Protein 5C5Z (pdb70)

Solvent-accessible surface area: 11427 Å² total

Foldseek 3Di:
DKFKEWEAWQCVVHDCVVCVVQAKDWDAKFKFAFFDWKFQQVVPIMADGHDDDAGIAITTMIIGDPVVVVVCCVDDPQKDWDWTHTNVGDIGIYIHGDPVSRVPTGIPRVVRHSCSVVVPDDD/DKFKEKEFKQCVVHDCVVLVVQVKDWDAKFWFAFFDWKWQQVVRIMADGHDPGGGIAIITMIIGDPVSVVVSCVDDPQKDWDWTHTNVGDIGIYIHGHPVRCVPTGTPRVVRHSCVVNVPDD

CATH classification: 3.10.490.10

InterPro domains:
  IPR053844 Allophanate hydrolase, C-terminal domain [PF21986] (5-123)

Sequence (245 aa):
TTTLLAVNGTLRGLELNPNQKAGGIFVREDRTDAHYRLWSINDRHPGIRVNEGGTHVDVEIWQLPLASFAALLSEPAGLAIGKIKLADGSEVLGVLAENWLTEGQREITELGSWRKYTGHFHTTTTLLAVNGTLRGLELNPNQKAGGIFVREDRTDAHYRLWSINDRHPGIRVNEGGTHVDVEIWQLPLASFAALLSEPAGLAIGKIKLADGSEVLGVLAENWLTEGQREITELGSWRKYTGHFH

Organism: Escherichia coli (NCBI:txid562)

Nearest PDB structures (foldseek):
  5c5z-assembly1_B  TM=9.906E-01  e=7.446E-22  Escherichia coli
  4iss-assembly1_B  TM=9.077E-01  e=1.126E-10  Kluyveromyces lactis
  5i8i-assembly2_D  TM=8.973E-01  e=1.581E-10  Kluyveromyces lactis NRRL Y-1140
  4ist-assembly1_A  TM=9.101E-01  e=4.620E-10  Kluyveromyces lactis
  2qik-assembly1_A  TM=7.878E-01  e=1.022E-04  Bacillus subtilis

Secondary structure (DSSP, 8-state):
-EEEEEE-S----STTS---TTS-EEEEEEEB-S-B--EEETTTEE--B-SSS-B--EEEEEEEEHHHHHHH--PPTTEEEEEEEBTTS-EEEEEEE-HHHHTTSEE-TTT--HHHHHT----/-EEEEEE-S----STTTT--TT--EEEEEEEB-S-B--EEETTTEE--B-SSS-B--EEEEEEEEGGGHHHH--PPTTEEEEEEEBTTS-EEEEEEE-GGGGTT-EE-TTT--HHHHHT---

Structure (mmCIF, N/CA/C/O backbone):
data_5C5Z
#
_entry.id   5C5Z
#
_cell.length_a   57.628
_cell.length_b   66.364
_cell.length_c   69.873
_cell.angle_alpha   90.000
_cell.angle_beta   90.000
_cell.angle_gamma   90.000
#
_symmetry.space_group_name_H-M   'P 21 21 21'
#
loop_
_entity.id
_entity.type
_entity.pdbx_description
1 polymer 'Glutamyl-tRNA amidotransferase'
2 water water
#
loop_
_atom_site.group_PDB
_atom_site.id
_atom_site.type_symbol
_atom_site.label_atom_id
_atom_site.label_alt_id
_atom_site.label_comp_id
_atom_site.label_asym_id
_atom_site.label_entity_id
_atom_site.label_seq_id
_atom_site.pdbx_PDB_ins_code
_atom_site.Cartn_x
_atom_site.Cartn_y
_atom_site.Cartn_z
_atom_site.occupancy
_atom_site.B_iso_or_equiv
_atom_site.auth_seq_id
_atom_site.auth_comp_id
_atom_site.auth_asym_id
_atom_site.auth_atom_id
_atom_site.pdbx_PDB_model_num
ATOM 1 N N . THR A 1 2 ? 33.151 26.780 65.963 1.00 26.55 2 THR A N 1
ATOM 2 C CA . THR A 1 2 ? 32.721 25.959 64.838 1.00 24.80 2 THR A CA 1
ATOM 3 C C . THR A 1 2 ? 33.212 26.559 63.523 1.00 18.48 2 THR A C 1
ATOM 4 O O . THR A 1 2 ? 33.372 27.771 63.415 1.00 18.90 2 THR A O 1
ATOM 8 N N . THR A 1 3 ? 33.467 25.704 62.533 1.00 18.76 3 THR A N 1
ATOM 9 C CA . THR A 1 3 ? 34.163 26.130 61.328 1.00 16.77 3 THR A CA 1
ATOM 10 C C . THR A 1 3 ? 33.502 25.619 60.055 1.00 15.60 3 THR A C 1
ATOM 11 O O . THR A 1 3 ? 32.617 24.770 60.086 1.00 16.73 3 THR A O 1
ATOM 15 N N . THR A 1 4 ? 33.963 26.148 58.929 1.00 14.03 4 THR A N 1
ATOM 16 C CA . THR A 1 4 ? 33.611 25.624 57.623 1.00 14.77 4 THR A CA 1
ATOM 17 C C . THR A 1 4 ? 34.875 25.561 56.766 1.00 13.00 4 THR A C 1
ATOM 18 O O . THR A 1 4 ? 35.909 26.101 57.148 1.00 14.99 4 THR A O 1
ATOM 22 N N . LEU A 1 5 ? 34.784 24.893 55.623 1.00 12.12 5 LEU A N 1
ATOM 23 C CA . LEU A 1 5 ? 35.904 24.767 54.701 1.00 12.07 5 LEU A CA 1
ATOM 24 C C . LEU A 1 5 ? 35.653 25.585 53.448 1.00 11.17 5 LEU A C 1
ATOM 25 O O . LEU A 1 5 ? 34.518 25.674 52.960 1.00 12.69 5 LEU A O 1
ATOM 30 N N . LEU A 1 6 ? 36.714 26.187 52.929 1.00 10.23 6 LEU A N 1
ATOM 31 C CA . LEU A 1 6 ? 36.600 27.048 51.758 1.00 10.83 6 LEU A CA 1
ATOM 32 C C . LEU A 1 6 ? 37.768 26.818 50.821 1.00 10.44 6 LEU A C 1
ATOM 33 O O . LEU A 1 6 ? 38.928 26.807 51.257 1.00 10.28 6 LEU A O 1
ATOM 38 N N . ALA A 1 7 ? 37.454 26.636 49.538 1.00 9.95 7 ALA A N 1
ATOM 39 C CA . ALA A 1 7 ? 38.466 26.546 48.489 1.00 9.66 7 ALA A CA 1
ATOM 40 C C . ALA A 1 7 ? 38.746 27.931 47.935 1.00 10.44 7 ALA A C 1
ATOM 41 O O . ALA A 1 7 ? 37.845 28.586 47.401 1.00 11.20 7 ALA A O 1
ATOM 43 N N . VAL A 1 8 ? 39.996 28.374 48.077 1.00 10.75 8 VAL A N 1
ATOM 44 C CA . VAL A 1 8 ? 40.431 29.663 47.537 1.00 11.44 8 VAL A CA 1
ATOM 45 C C . VAL A 1 8 ? 41.459 29.445 46.430 1.00 10.97 8 VAL A C 1
ATOM 46 O O . VAL A 1 8 ? 42.203 28.459 46.460 1.00 12.11 8 VAL A O 1
ATOM 50 N N . ASN A 1 9 ? 41.488 30.347 45.451 1.00 10.81 9 ASN A N 1
ATOM 51 C CA . ASN A 1 9 ? 42.286 30.129 44.244 1.00 11.23 9 ASN A CA 1
ATOM 52 C C . ASN A 1 9 ? 43.225 31.287 43.915 1.00 10.93 9 ASN A C 1
ATOM 53 O O . ASN A 1 9 ? 43.896 31.274 42.873 1.00 12.91 9 ASN A O 1
ATOM 58 N N . GLY A 1 10 ? 43.266 32.283 44.796 1.00 11.87 10 GLY A N 1
ATOM 59 C CA . GLY A 1 10 ? 43.962 33.519 44.485 1.00 12.47 10 GLY A CA 1
ATOM 60 C C . GLY A 1 10 ? 44.744 34.096 45.645 1.00 13.12 10 GLY A C 1
ATOM 61 O O . GLY A 1 10 ? 45.523 33.392 46.285 1.00 13.99 10 GLY A O 1
ATOM 62 N N . THR A 1 11 ? 44.523 35.378 45.916 1.00 13.53 11 THR A N 1
ATOM 63 C CA . THR A 1 11 ? 45.395 36.124 46.817 1.00 14.60 11 THR A CA 1
ATOM 64 C C . THR A 1 11 ? 45.186 35.788 48.296 1.00 15.45 11 THR A C 1
ATOM 65 O O . THR A 1 11 ? 45.908 36.301 49.161 1.00 15.09 11 THR A O 1
ATOM 69 N N . LEU A 1 12 ? 44.209 34.927 48.587 1.00 13.16 12 LEU A N 1
ATOM 70 C CA . LEU A 1 12 ? 44.027 34.425 49.954 1.00 14.03 12 LEU A CA 1
ATOM 71 C C . LEU A 1 12 ? 44.959 33.253 50.258 1.00 13.51 12 LEU A C 1
ATOM 72 O O . LEU A 1 12 ? 45.101 32.840 51.411 1.00 14.36 12 LEU A O 1
ATOM 85 N N . ARG A 1 14 ? 48.398 30.847 50.631 1.00 14.91 14 ARG A N 1
ATOM 86 C CA . ARG A 1 14 ? 49.621 30.987 51.427 1.00 16.47 14 ARG A CA 1
ATOM 87 C C . ARG A 1 14 ? 50.606 31.964 50.794 1.00 16.71 14 ARG A C 1
ATOM 88 O O . ARG A 1 14 ? 50.946 31.834 49.617 1.00 17.51 14 ARG A O 1
ATOM 96 N N . GLY A 1 15 ? 51.045 32.948 51.575 1.00 17.70 15 GLY A N 1
ATOM 97 C CA . GLY A 1 15 ? 52.082 33.859 51.124 1.00 18.60 15 GLY A CA 1
ATOM 98 C C . GLY A 1 15 ? 51.631 34.988 50.225 1.00 20.73 15 GLY A C 1
ATOM 99 O O . GLY A 1 15 ? 52.437 35.857 49.871 1.00 21.83 15 GLY A O 1
ATOM 100 N N . LEU A 1 16 ? 50.358 34.992 49.839 1.00 17.93 16 LEU A N 1
ATOM 101 C CA . LEU A 1 16 ? 49.874 36.032 48.937 1.00 18.16 16 LEU A CA 1
ATOM 102 C C . LEU A 1 16 ? 49.219 37.164 49.727 1.00 17.67 16 LEU A C 1
ATOM 103 O O . LEU A 1 16 ? 49.115 37.086 50.950 1.00 18.14 16 LEU A O 1
ATOM 108 N N . GLU A 1 17 ? 48.782 38.217 49.046 1.00 18.52 17 GLU A N 1
ATOM 109 C CA . GLU A 1 17 ? 48.582 39.497 49.732 1.00 20.55 17 GLU A CA 1
ATOM 110 C C . GLU A 1 17 ? 47.451 39.562 50.758 1.00 20.79 17 GLU A C 1
ATOM 111 O O . GLU A 1 17 ? 47.522 40.350 51.697 1.00 20.79 17 GLU A O 1
ATOM 117 N N . LEU A 1 18 ? 46.413 38.747 50.591 1.00 18.65 18 LEU A N 1
ATOM 118 C CA . LEU A 1 18 ? 45.324 38.739 51.566 1.00 18.72 18 LEU A CA 1
ATOM 119 C C . LEU A 1 18 ? 45.451 37.605 52.586 1.00 17.18 18 LEU A C 1
ATOM 120 O O . LEU A 1 18 ? 44.628 37.476 53.495 1.00 17.63 18 LEU A O 1
ATOM 125 N N . ASN A 1 19 ? 46.497 36.801 52.454 1.00 16.65 19 ASN A N 1
ATOM 126 C CA . ASN A 1 19 ? 46.708 35.691 53.379 1.00 17.64 19 ASN A CA 1
ATOM 127 C C . ASN A 1 19 ? 46.912 36.051 54.862 1.00 17.90 19 ASN A C 1
ATOM 128 O O . ASN A 1 19 ? 46.427 35.333 55.732 1.00 17.63 19 ASN A O 1
ATOM 133 N N . PRO A 1 20 ? 47.632 37.149 55.162 1.00 18.84 20 PRO A N 1
ATOM 134 C CA . PRO A 1 20 ? 47.741 37.462 56.592 1.00 19.06 20 PRO A CA 1
ATOM 135 C C . PRO A 1 20 ? 46.390 37.759 57.244 1.00 18.80 20 PRO A C 1
ATOM 136 O O . PRO A 1 20 ? 46.180 37.371 58.393 1.00 18.25 20 PRO A O 1
ATOM 140 N N . ASN A 1 21 ? 45.480 38.412 56.526 1.00 18.41 21 ASN A N 1
ATOM 141 C CA . ASN A 1 21 ? 44.143 38.647 57.066 1.00 20.04 21 ASN A CA 1
ATOM 142 C C . ASN A 1 21 ? 43.411 37.332 57.286 1.00 17.82 21 ASN A C 1
ATOM 143 O O . ASN A 1 21 ? 42.697 37.168 58.278 1.00 18.52 21 ASN A O 1
ATOM 156 N N . GLN A 1 23 ? 44.762 34.414 57.993 1.00 16.26 23 GLN A N 1
ATOM 157 C CA . GLN A 1 23 ? 45.333 33.799 59.191 1.00 16.70 23 GLN A CA 1
ATOM 158 C C . GLN A 1 23 ? 44.841 34.450 60.478 1.00 15.28 23 GLN A C 1
ATOM 159 O O . GLN A 1 23 ? 44.474 33.770 61.433 1.00 14.73 23 GLN A O 1
ATOM 165 N N . LYS A 1 24 ? 44.830 35.773 60.510 1.00 16.74 24 LYS A N 1
ATOM 166 C CA . LYS A 1 24 ? 44.441 36.473 61.731 1.00 16.94 24 LYS A CA 1
ATOM 167 C C . LYS A 1 24 ? 42.953 36.365 62.036 1.00 16.33 24 LYS A C 1
ATOM 168 O O . LYS A 1 24 ? 42.526 36.594 63.168 1.00 16.55 24 LYS A O 1
ATOM 174 N N . ALA A 1 25 ? 42.179 35.978 61.024 1.00 15.11 25 ALA A N 1
ATOM 175 C CA . ALA A 1 25 ? 40.744 35.757 61.170 1.00 15.48 25 ALA A CA 1
ATOM 176 C C . ALA A 1 25 ? 40.422 34.300 61.523 1.00 14.61 25 ALA A C 1
ATOM 177 O O . ALA A 1 25 ? 39.267 33.884 61.523 1.00 14.63 25 ALA A O 1
ATOM 179 N N . GLY A 1 26 ? 41.447 33.513 61.821 1.00 13.64 26 GLY A N 1
ATOM 180 C CA . GLY A 1 26 ? 41.215 32.154 62.265 1.00 12.33 26 GLY A CA 1
ATOM 181 C C . GLY A 1 26 ? 41.335 31.106 61.180 1.00 12.59 26 GLY A C 1
ATOM 182 O O . GLY A 1 26 ? 41.051 29.941 61.427 1.00 11.72 26 GLY A O 1
ATOM 183 N N . GLY A 1 27 ? 41.748 31.508 59.983 1.00 12.48 27 GLY A N 1
ATOM 184 C CA . GLY A 1 27 ? 41.911 30.551 58.900 1.00 12.68 27 GLY A CA 1
ATOM 185 C C . GLY A 1 27 ? 43.100 29.637 59.140 1.00 13.19 27 GLY A C 1
ATOM 186 O O . GLY A 1 27 ? 44.187 30.103 59.480 1.00 13.99 27 GLY A O 1
ATOM 187 N N . ILE A 1 28 ? 42.898 28.339 58.942 1.00 12.69 28 ILE A N 1
ATOM 188 C CA . ILE A 1 28 ? 43.989 27.374 58.995 1.00 13.04 28 ILE A CA 1
ATOM 189 C C . ILE A 1 28 ? 44.114 26.674 57.647 1.00 12.96 28 ILE A C 1
ATOM 190 O O . ILE A 1 28 ? 43.118 26.237 57.068 1.00 12.43 28 ILE A O 1
ATOM 195 N N . PHE A 1 29 ? 45.334 26.585 57.135 1.00 12.32 29 PHE A N 1
ATOM 196 C CA . PHE A 1 29 ? 45.601 25.868 55.891 1.00 12.84 29 PHE A CA 1
ATOM 197 C C . PHE A 1 29 ? 45.351 24.382 56.080 1.00 12.73 29 PHE A C 1
ATOM 198 O O . PHE A 1 29 ? 45.894 23.764 56.997 1.00 13.30 29 PHE A O 1
ATOM 206 N N . VAL A 1 30 ? 44.528 23.811 55.208 1.00 12.14 30 VAL A N 1
ATOM 207 C CA . VAL A 1 30 ? 44.225 22.386 55.274 1.00 12.94 30 VAL A CA 1
ATOM 208 C C . VAL A 1 30 ? 45.080 21.596 54.283 1.00 13.60 30 VAL A C 1
ATOM 209 O O . VAL A 1 30 ? 45.780 20.659 54.676 1.00 15.00 30 VAL A O 1
ATOM 213 N N . ARG A 1 31 ? 45.041 21.983 53.010 1.00 12.40 31 ARG A N 1
ATOM 214 C CA . ARG A 1 31 ? 45.787 21.277 51.969 1.00 13.23 31 ARG A CA 1
ATOM 215 C C . ARG A 1 31 ? 45.693 21.994 50.624 1.00 13.39 31 ARG A C 1
ATOM 216 O O . ARG A 1 31 ? 44.794 22.806 50.401 1.00 13.07 31 ARG A O 1
ATOM 224 N N . GLU A 1 32 ? 46.626 21.689 49.728 1.00 13.27 32 GLU A N 1
ATOM 225 C CA . GLU A 1 32 ? 46.467 22.031 48.321 1.00 13.35 32 GLU A CA 1
ATOM 226 C C . GLU A 1 32 ? 45.444 21.081 47.712 1.00 14.00 32 GLU A C 1
ATOM 227 O O . GLU A 1 32 ? 45.325 19.931 48.133 1.00 14.00 32 GLU A O 1
ATOM 233 N N . ASP A 1 33 ? 44.715 21.546 46.706 1.00 11.85 33 ASP A N 1
ATOM 234 C CA . ASP A 1 33 ? 43.807 20.657 45.999 1.00 11.56 33 ASP A CA 1
ATOM 235 C C . ASP A 1 33 ? 43.566 21.225 44.615 1.00 11.65 33 ASP A C 1
ATOM 236 O O . ASP A 1 33 ? 44.231 22.173 44.209 1.00 11.44 33 ASP A O 1
ATOM 241 N N . ARG A 1 34 ? 42.637 20.634 43.884 1.00 11.93 34 ARG A N 1
ATOM 242 C CA . ARG A 1 34 ? 42.243 21.186 42.593 1.00 12.36 34 ARG A CA 1
ATOM 243 C C . ARG A 1 34 ? 40.772 20.916 42.355 1.00 12.47 34 ARG A C 1
ATOM 244 O O . ARG A 1 34 ? 40.205 19.990 42.940 1.00 12.25 34 ARG A O 1
ATOM 252 N N . THR A 1 35 ? 40.149 21.742 41.521 1.00 11.45 35 THR A N 1
ATOM 253 C CA . THR A 1 35 ? 38.755 21.530 41.167 1.00 12.42 35 THR A CA 1
ATOM 254 C C . THR A 1 35 ? 38.645 20.328 40.246 1.00 12.56 35 THR A C 1
ATOM 255 O O . THR A 1 35 ? 39.666 19.799 39.765 1.00 13.09 35 THR A O 1
ATOM 259 N N . ASP A 1 36 ? 37.408 19.915 39.970 1.00 12.25 36 ASP A N 1
ATOM 260 C CA . ASP A 1 36 ? 37.177 18.949 38.903 1.00 12.80 36 ASP A CA 1
ATOM 261 C C . ASP A 1 36 ? 37.418 19.647 37.561 1.00 13.02 36 ASP A C 1
ATOM 262 O O . ASP A 1 36 ? 37.786 20.824 37.531 1.00 13.06 36 ASP A O 1
ATOM 267 N N . ALA A 1 37 ? 37.246 18.934 36.457 1.00 13.70 37 ALA A N 1
ATOM 268 C CA . ALA A 1 37 ? 37.659 19.463 35.158 1.00 13.33 37 ALA A CA 1
ATOM 269 C C . ALA A 1 37 ? 36.605 20.346 34.516 1.00 15.14 37 ALA A C 1
ATOM 270 O O . ALA A 1 37 ? 36.386 20.272 33.307 1.00 18.24 37 ALA A O 1
ATOM 272 N N . HIS A 1 38 ? 35.955 21.185 35.316 1.00 13.38 38 HIS A N 1
ATOM 273 C CA . HIS A 1 38 ? 34.809 21.957 34.836 1.00 13.09 38 HIS A CA 1
ATOM 274 C C . HIS A 1 38 ? 34.858 23.441 35.185 1.00 11.71 38 HIS A C 1
ATOM 275 O O . HIS A 1 38 ? 33.817 24.076 35.323 1.00 12.91 38 HIS A O 1
ATOM 282 N N . TYR A 1 39 ? 36.061 23.995 35.295 1.00 11.28 39 TYR A N 1
ATOM 283 C CA . TYR A 1 39 ? 36.212 25.419 35.594 1.00 11.41 39 TYR A CA 1
ATOM 284 C C . TYR A 1 39 ? 36.993 26.172 34.534 1.00 11.78 39 TYR A C 1
ATOM 285 O O . TYR A 1 39 ? 38.005 25.691 34.021 1.00 13.87 39 TYR A O 1
ATOM 294 N N . ARG A 1 40 ? 36.495 27.350 34.190 1.00 11.63 40 ARG A N 1
ATOM 295 C CA . ARG A 1 40 ? 37.274 28.298 33.414 1.00 11.66 40 ARG A CA 1
ATOM 296 C C . ARG A 1 40 ? 37.759 29.383 34.361 1.00 11.70 40 ARG A C 1
ATOM 297 O O . ARG A 1 40 ? 37.117 29.657 35.374 1.00 11.76 40 ARG A O 1
ATOM 305 N N . LEU A 1 41 ? 38.926 29.946 34.066 1.00 11.47 41 LEU A N 1
ATOM 306 C CA . LEU A 1 41 ? 39.627 30.820 34.988 1.00 11.84 41 LEU A CA 1
ATOM 307 C C . LEU A 1 41 ? 40.034 32.092 34.269 1.00 12.22 41 LEU A C 1
ATOM 308 O O . LEU A 1 41 ? 40.492 32.044 33.132 1.00 12.13 41 LEU A O 1
ATOM 313 N N . TRP A 1 42 ? 39.866 33.223 34.937 1.00 11.61 42 TRP A N 1
ATOM 314 C CA . TRP A 1 42 ? 40.231 34.530 34.391 1.00 11.67 42 TRP A CA 1
ATOM 315 C C . TRP A 1 42 ? 41.131 35.290 35.348 1.00 11.35 42 TRP A C 1
ATOM 316 O O . TRP A 1 42 ? 41.052 35.111 36.571 1.00 11.70 42 TRP A O 1
ATOM 327 N N . SER A 1 43 ? 41.977 36.154 34.793 1.00 12.26 43 SER A N 1
ATOM 328 C CA . SER A 1 43 ? 42.670 37.162 35.574 1.00 11.13 43 SER A CA 1
ATOM 329 C C . SER A 1 43 ? 41.833 38.428 35.553 1.00 12.17 43 SER A C 1
ATOM 330 O O . SER A 1 43 ? 41.522 38.953 34.484 1.00 12.70 43 SER A O 1
ATOM 333 N N . ILE A 1 44 ? 41.453 38.915 36.727 1.00 12.00 44 ILE A N 1
ATOM 334 C CA . ILE A 1 44 ? 40.642 40.118 36.805 1.00 13.37 44 ILE A CA 1
ATOM 335 C C . ILE A 1 44 ? 41.566 41.307 37.024 1.00 14.37 44 ILE A C 1
ATOM 336 O O . ILE A 1 44 ? 42.040 41.537 38.136 1.00 15.08 44 ILE A O 1
ATOM 341 N N . ASN A 1 45 ? 41.839 42.032 35.939 1.00 14.07 45 ASN A N 1
ATOM 342 C CA . ASN A 1 45 ? 42.755 43.175 35.958 1.00 16.76 45 ASN A CA 1
ATOM 343 C C . ASN A 1 45 ? 44.146 42.850 36.501 1.00 16.51 45 ASN A C 1
ATOM 344 O O . ASN A 1 45 ? 44.838 43.740 37.002 1.00 17.74 45 ASN A O 1
ATOM 349 N N . ASP A 1 46 ? 44.552 41.585 36.397 1.00 14.97 46 ASP A N 1
ATOM 350 C CA . ASP A 1 46 ? 45.821 41.114 36.961 1.00 14.91 46 ASP A CA 1
ATOM 351 C C . ASP A 1 46 ? 45.950 41.383 38.464 1.00 15.77 46 ASP A C 1
ATOM 352 O O . ASP A 1 46 ? 47.059 41.477 38.991 1.00 18.43 46 ASP A O 1
ATOM 357 N N . ARG A 1 47 ? 44.820 41.499 39.156 1.00 15.80 47 ARG A N 1
ATOM 358 C CA . ARG A 1 47 ? 44.859 41.706 40.599 1.00 15.83 47 ARG A CA 1
ATOM 359 C C . ARG A 1 47 ? 44.440 40.471 41.376 1.00 15.79 47 ARG A C 1
ATOM 360 O O . ARG A 1 47 ? 44.988 40.189 42.435 1.00 16.98 47 ARG A O 1
ATOM 368 N N . HIS A 1 48 ? 43.482 39.728 40.834 1.00 14.30 48 HIS A N 1
ATOM 369 C CA . HIS A 1 48 ? 43.050 38.481 41.454 1.00 13.44 48 HIS A CA 1
ATOM 370 C C . HIS A 1 48 ? 42.369 37.633 40.398 1.00 12.88 48 HIS A C 1
ATOM 371 O O . HIS A 1 48 ? 41.952 38.147 39.359 1.00 12.35 48 HIS A O 1
ATOM 378 N N . PRO A 1 49 ? 42.253 36.326 40.647 1.00 12.17 49 PRO A N 1
ATOM 379 C CA . PRO A 1 49 ? 41.574 35.466 39.681 1.00 11.48 49 PRO A CA 1
ATOM 380 C C . PRO A 1 49 ? 40.077 35.367 39.940 1.00 11.14 49 PRO A C 1
ATOM 381 O O . PRO A 1 49 ? 39.580 35.796 40.986 1.00 11.77 49 PRO A O 1
ATOM 385 N N . GLY A 1 50 ? 39.371 34.808 38.964 1.00 11.56 50 GLY A N 1
ATOM 386 C CA . GLY A 1 50 ? 37.958 34.516 39.100 1.00 11.22 50 GLY A CA 1
ATOM 387 C C . GLY A 1 50 ? 37.650 33.280 38.283 1.00 10.68 50 GLY A C 1
ATOM 388 O O . GLY A 1 50 ? 38.131 33.147 37.165 1.00 11.44 50 GLY A O 1
ATOM 397 N N . ILE A 1 52 ? 34.642 30.158 36.958 1.00 11.29 52 ILE A N 1
ATOM 398 C CA . ILE A 1 52 ? 33.244 29.865 36.673 1.00 11.33 52 ILE A CA 1
ATOM 399 C C . ILE A 1 52 ? 33.096 28.402 36.271 1.00 11.45 52 ILE A C 1
ATOM 400 O O . ILE A 1 52 ? 33.895 27.883 35.489 1.00 11.30 52 ILE A O 1
ATOM 405 N N . ARG A 1 53 ? 32.084 27.739 36.811 1.00 11.60 53 ARG A N 1
ATOM 406 C CA . ARG A 1 53 ? 31.811 26.349 36.462 1.00 11.30 53 ARG A CA 1
ATOM 407 C C . ARG A 1 53 ? 31.103 26.280 35.110 1.00 12.37 53 ARG A C 1
ATOM 408 O O . ARG A 1 53 ? 30.155 27.029 34.855 1.00 13.13 53 ARG A O 1
ATOM 416 N N . VAL A 1 54 ? 31.569 25.375 34.252 1.00 12.15 54 VAL A N 1
ATOM 417 C CA . VAL A 1 54 ? 31.012 25.203 32.911 1.00 13.87 54 VAL A CA 1
ATOM 418 C C . VAL A 1 54 ? 30.828 23.726 32.598 1.00 17.60 54 VAL A C 1
ATOM 419 O O . VAL A 1 54 ? 31.529 22.879 33.142 1.00 17.24 54 VAL A O 1
ATOM 423 N N . ASN A 1 55 ? 29.894 23.424 31.702 1.00 20.49 55 ASN A N 1
ATOM 424 C CA . ASN A 1 55 ? 29.690 22.044 31.268 1.00 23.78 55 ASN A CA 1
ATOM 425 C C . ASN A 1 55 ? 30.847 21.514 30.420 1.00 24.73 55 ASN A C 1
ATOM 426 O O . ASN A 1 55 ? 31.432 20.475 30.733 1.00 28.56 55 ASN A O 1
ATOM 431 N N . GLU A 1 56 ? 31.198 22.241 29.368 1.00 23.98 56 GLU A N 1
ATOM 432 C CA . GLU A 1 56 ? 32.342 21.865 28.548 1.00 24.14 56 GLU A CA 1
ATOM 433 C C . GLU A 1 56 ? 33.298 23.039 28.454 1.00 21.17 56 GLU A C 1
ATOM 434 O O . GLU A 1 56 ? 32.902 24.184 28.679 1.00 21.63 56 GLU A O 1
ATOM 440 N N . GLY A 1 57 ? 34.558 22.749 28.148 1.00 21.68 57 GLY A N 1
ATOM 441 C CA . GLY A 1 57 ? 35.550 23.787 27.940 1.00 20.75 57 GLY A CA 1
ATOM 442 C C . GLY A 1 57 ? 36.383 24.158 29.159 1.00 20.56 57 GLY A C 1
ATOM 443 O O . GLY A 1 57 ? 37.240 25.030 29.077 1.00 22.70 57 GLY A O 1
ATOM 444 N N . GLY A 1 58 ? 36.144 23.506 30.291 1.00 18.59 58 GLY A N 1
ATOM 445 C CA . GLY A 1 58 ? 36.859 23.856 31.508 1.00 17.13 58 GLY A CA 1
ATOM 446 C C . GLY A 1 58 ? 38.059 22.970 31.786 1.00 17.08 58 GLY A C 1
ATOM 447 O O . GLY A 1 58 ? 38.364 22.053 31.021 1.00 18.28 58 GLY A O 1
ATOM 448 N N . THR A 1 59 ? 38.728 23.241 32.903 1.00 14.49 59 THR A N 1
ATOM 449 C CA . THR A 1 59 ? 39.891 22.480 33.321 1.00 14.64 59 THR A CA 1
ATOM 450 C C . THR A 1 59 ? 39.928 22.374 34.839 1.00 14.44 59 THR A C 1
ATOM 451 O O . THR A 1 59 ? 39.067 22.932 35.533 1.00 14.27 59 THR A O 1
ATOM 455 N N . HIS A 1 60 ? 40.928 21.654 35.344 1.00 14.06 60 HIS A N 1
ATOM 456 C CA . HIS A 1 60 ? 41.231 21.620 36.774 1.00 14.16 60 HIS A CA 1
ATOM 457 C C . HIS A 1 60 ? 41.949 22.902 37.180 1.00 15.02 60 HIS A C 1
ATOM 458 O O . HIS A 1 60 ? 42.986 23.230 36.616 1.00 17.27 60 HIS A O 1
ATOM 465 N N . VAL A 1 61 ? 41.410 23.616 38.161 1.00 12.55 61 VAL A N 1
ATOM 466 C CA . VAL A 1 61 ? 42.038 24.826 38.677 1.00 12.37 61 VAL A CA 1
ATOM 467 C C . VAL A 1 61 ? 42.659 24.531 40.046 1.00 13.03 61 VAL A C 1
ATOM 468 O O . VAL A 1 61 ? 42.022 23.922 40.900 1.00 12.53 61 VAL A O 1
ATOM 472 N N . ASP A 1 62 ? 43.901 24.958 40.257 1.00 12.09 62 ASP A N 1
ATOM 473 C CA . ASP A 1 62 ? 44.555 24.760 41.545 1.00 12.54 62 ASP A CA 1
ATOM 474 C C . ASP A 1 62 ? 43.912 25.638 42.607 1.00 12.85 62 ASP A C 1
ATOM 475 O O . ASP A 1 62 ? 43.618 26.817 42.369 1.00 12.23 62 ASP A O 1
ATOM 480 N N . VAL A 1 63 ? 43.692 25.055 43.783 1.00 11.48 63 VAL A N 1
ATOM 481 C CA . VAL A 1 63 ? 43.134 25.783 44.916 1.00 12.23 63 VAL A CA 1
ATOM 482 C C . VAL A 1 63 ? 43.872 25.426 46.204 1.00 11.73 63 VAL A C 1
ATOM 483 O O . VAL A 1 63 ? 44.691 24.502 46.233 1.00 11.95 63 VAL A O 1
ATOM 487 N N . GLU A 1 64 ? 43.574 26.168 47.265 1.00 10.68 64 GLU A N 1
ATOM 488 C CA 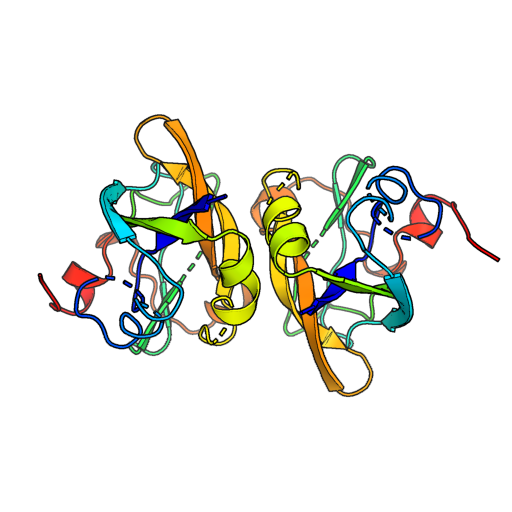. GLU A 1 64 ? 43.933 25.750 48.612 1.00 10.63 64 GLU A CA 1
ATOM 489 C C . GLU A 1 64 ? 42.651 25.619 49.419 1.00 11.36 64 GLU A C 1
ATOM 490 O O . GLU A 1 64 ? 41.740 26.446 49.303 1.00 10.69 64 GLU A O 1
ATOM 496 N N . ILE A 1 65 ? 42.581 24.571 50.231 1.00 10.84 65 ILE A N 1
ATOM 497 C CA . ILE A 1 65 ? 41.480 24.396 51.158 1.00 10.69 65 ILE A CA 1
ATOM 498 C C . ILE A 1 65 ? 41.870 25.026 52.486 1.00 10.70 65 ILE A C 1
ATOM 499 O O . ILE A 1 65 ? 42.925 24.714 53.045 1.00 11.38 65 ILE A O 1
ATOM 504 N N . TRP A 1 66 ? 41.004 25.904 52.983 1.00 10.08 66 TRP A N 1
ATOM 505 C CA . TRP A 1 66 ? 41.214 26.582 54.260 1.00 10.55 66 TRP A CA 1
ATOM 506 C C . TRP A 1 66 ? 40.043 26.335 55.187 1.00 12.10 66 TRP A C 1
ATOM 507 O O . TRP A 1 66 ? 38.895 26.305 54.750 1.00 11.65 66 TRP A O 1
ATOM 518 N N . GLN A 1 67 ? 40.337 26.145 56.468 1.00 11.10 67 GLN A N 1
ATOM 519 C CA . GLN A 1 67 ? 39.297 25.984 57.468 1.00 12.04 67 GLN A CA 1
ATOM 520 C C . GLN A 1 67 ? 39.158 27.297 58.217 1.00 13.43 67 GLN A C 1
ATOM 521 O O . GLN A 1 67 ? 40.144 27.844 58.716 1.00 14.15 67 GLN A O 1
ATOM 527 N N . LEU A 1 68 ? 37.950 27.824 58.297 1.00 13.27 68 LEU A N 1
ATOM 528 C CA . LEU A 1 68 ? 37.816 29.086 59.009 1.00 15.75 68 LEU A CA 1
ATOM 529 C C . LEU A 1 68 ? 36.555 29.185 59.848 1.00 14.14 68 LEU A C 1
ATOM 530 O O . LEU A 1 68 ? 35.555 28.519 59.572 1.00 14.64 68 LEU A O 1
ATOM 535 N N . PRO A 1 69 ? 36.626 29.980 60.919 1.00 13.28 69 PRO A N 1
ATOM 536 C CA . PRO A 1 69 ? 35.470 30.151 61.794 1.00 13.60 69 PRO A CA 1
ATOM 537 C C . PRO A 1 69 ? 34.282 30.681 61.002 1.00 13.18 69 PRO A C 1
ATOM 538 O O . PRO A 1 69 ? 34.472 31.404 60.014 1.00 12.58 69 PRO A O 1
ATOM 542 N N . LEU A 1 70 ? 33.082 30.313 61.436 1.00 14.04 70 LEU A N 1
ATOM 543 C CA . LEU A 1 70 ? 31.864 30.669 60.722 1.00 13.57 70 LEU A CA 1
ATOM 544 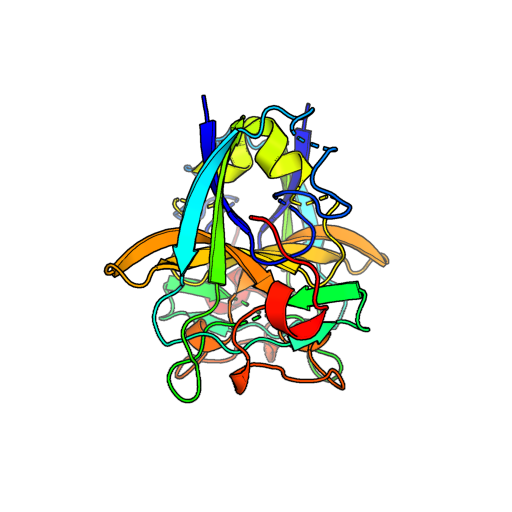C C . LEU A 1 70 ? 31.759 32.165 60.453 1.00 14.49 70 LEU A C 1
ATOM 545 O O . LEU A 1 70 ? 31.502 32.567 59.325 1.00 13.88 70 LEU A O 1
ATOM 550 N N . ALA A 1 71 ? 31.975 32.998 61.468 1.00 14.06 71 ALA A N 1
ATOM 551 C CA . ALA A 1 71 ? 31.869 34.442 61.267 1.00 14.26 71 ALA A CA 1
ATOM 552 C C . ALA A 1 71 ? 32.917 34.986 60.289 1.00 14.66 71 ALA A C 1
ATOM 553 O O . ALA A 1 71 ? 32.662 35.961 59.579 1.00 15.11 71 ALA A O 1
ATOM 555 N N . SER A 1 72 ? 34.090 34.358 60.243 1.00 13.68 72 SER A N 1
ATOM 556 C CA . SER A 1 72 ? 35.149 34.796 59.333 1.00 13.76 72 SER A CA 1
ATOM 557 C C . SER A 1 72 ? 34.773 34.527 57.880 1.00 13.77 72 SER A C 1
ATOM 558 O O . SER A 1 72 ? 35.168 35.256 56.972 1.00 13.24 72 SER A O 1
ATOM 561 N N . PHE A 1 73 ? 33.999 33.473 57.666 1.00 13.44 73 PHE A N 1
ATOM 562 C CA . PHE A 1 73 ? 33.466 33.185 56.347 1.00 13.47 73 PHE A CA 1
ATOM 563 C C . PHE A 1 73 ? 32.580 34.344 55.852 1.00 13.17 73 PHE A C 1
ATOM 564 O O . PHE A 1 73 ? 32.728 34.833 54.720 1.00 12.76 73 PHE A O 1
ATOM 572 N N . ALA A 1 74 ? 31.668 34.804 56.703 1.00 12.41 74 ALA A N 1
ATOM 573 C CA . ALA A 1 74 ? 30.836 35.952 56.361 1.00 12.21 74 ALA A CA 1
ATOM 574 C C . ALA A 1 74 ? 31.654 37.237 56.171 1.00 11.97 74 ALA A C 1
ATOM 575 O O . ALA A 1 74 ? 31.324 38.071 55.316 1.00 12.48 74 ALA A O 1
ATOM 577 N N . ALA A 1 75 ? 32.709 37.408 56.969 1.00 12.56 75 ALA A N 1
ATOM 578 C CA . ALA A 1 75 ? 33.582 38.569 56.816 1.00 12.75 75 ALA A CA 1
ATOM 579 C C . ALA A 1 75 ? 34.202 38.602 55.421 1.00 12.23 75 ALA A C 1
ATOM 580 O O . ALA A 1 75 ? 34.373 39.668 54.836 1.00 12.64 75 ALA A O 1
ATOM 582 N N . LEU A 1 76 ? 34.528 37.432 54.883 1.00 11.86 76 LEU A N 1
ATOM 583 C CA . LEU A 1 76 ? 35.057 37.346 53.528 1.00 11.98 76 LEU A CA 1
ATOM 584 C C . LEU A 1 76 ? 33.992 37.688 52.474 1.00 12.35 76 LEU A C 1
ATOM 585 O O . LEU A 1 76 ? 34.283 38.351 51.485 1.00 11.69 76 LEU A O 1
ATOM 590 N N . LEU A 1 77 ? 32.755 37.246 52.683 1.00 11.22 77 LEU A N 1
ATOM 591 C CA . LEU A 1 77 ? 31.666 37.665 51.795 1.00 11.92 77 LEU A CA 1
ATOM 592 C C . LEU A 1 77 ? 31.586 39.186 51.733 1.00 12.25 77 LEU A C 1
ATOM 593 O O . LEU A 1 77 ? 31.348 39.766 50.673 1.00 11.25 77 LEU A O 1
ATOM 606 N N . SER A 1 79 ? 34.115 41.393 52.468 1.00 12.82 79 SER A N 1
ATOM 607 C CA . SER A 1 79 ? 35.330 42.076 52.039 1.00 13.09 79 SER A CA 1
ATOM 608 C C . SER A 1 79 ? 35.699 41.806 50.588 1.00 13.64 79 SER A C 1
ATOM 609 O O . SER A 1 79 ? 36.292 42.665 49.930 1.00 14.34 79 SER A O 1
ATOM 612 N N . GLU A 1 80 ? 35.354 40.625 50.079 1.00 12.27 80 GLU A N 1
ATOM 613 C CA . GLU A 1 80 ? 35.780 40.259 48.727 1.00 12.04 80 GLU A CA 1
ATOM 614 C C . GLU A 1 80 ? 35.175 41.219 47.706 1.00 12.39 80 GLU A C 1
ATOM 615 O O . GLU A 1 80 ? 34.031 41.655 47.852 1.00 12.79 80 GLU A O 1
ATOM 621 N N . PRO A 1 81 ? 35.953 41.571 46.678 1.00 12.60 81 PRO A N 1
ATOM 622 C CA . PRO A 1 81 ? 35.483 42.561 45.704 1.00 13.31 81 PRO A CA 1
ATOM 623 C C . PRO A 1 81 ? 34.201 42.139 45.015 1.00 12.74 81 PRO A C 1
ATOM 624 O O . PRO A 1 81 ? 33.959 40.939 44.808 1.00 12.86 81 PRO A O 1
ATOM 628 N N . ALA A 1 82 ? 33.377 43.126 44.673 1.00 13.27 82 ALA A N 1
ATOM 629 C CA . ALA A 1 82 ? 32.176 42.874 43.896 1.00 12.37 82 ALA A CA 1
ATOM 630 C C . ALA A 1 82 ? 32.526 42.088 42.650 1.00 12.98 82 ALA A C 1
ATOM 631 O O . ALA A 1 82 ? 33.539 42.348 41.998 1.00 12.99 82 ALA A O 1
ATOM 633 N N . GLY A 1 83 ? 31.687 41.113 42.336 1.00 12.14 83 GLY A N 1
ATOM 634 C CA . GLY A 1 83 ? 31.942 40.226 41.220 1.00 12.30 83 GLY A CA 1
ATOM 635 C C . GLY A 1 83 ? 32.431 38.863 41.659 1.00 11.56 83 GLY A C 1
ATOM 636 O O . GLY A 1 83 ? 32.356 37.906 40.883 1.00 12.45 83 GLY A O 1
ATOM 637 N N . LEU A 1 84 ? 32.963 38.775 42.877 1.00 12.09 84 LEU A N 1
ATOM 638 C CA . LEU A 1 84 ? 33.284 37.477 43.472 1.00 11.81 84 LEU A CA 1
ATOM 639 C C . LEU A 1 84 ? 32.120 37.054 44.359 1.00 11.47 84 LEU A C 1
ATOM 640 O O . LEU A 1 84 ? 31.421 37.893 44.931 1.00 13.01 84 LEU A O 1
ATOM 645 N N . ALA A 1 85 ? 31.894 35.752 44.450 1.00 10.52 85 ALA A N 1
ATOM 646 C CA . ALA A 1 85 ? 30.794 35.218 45.236 1.00 10.73 85 ALA A CA 1
ATOM 647 C C . ALA A 1 85 ? 31.245 33.879 45.783 1.00 11.28 85 ALA A C 1
ATOM 648 O O . ALA A 1 85 ? 32.183 33.282 45.260 1.00 13.23 85 ALA A O 1
ATOM 650 N N . ILE A 1 86 ? 30.581 33.381 46.815 1.00 10.13 86 ILE A N 1
ATOM 651 C CA . ILE A 1 86 ? 30.904 32.050 47.317 1.00 10.26 86 ILE A CA 1
ATOM 652 C C . ILE A 1 86 ? 29.747 31.105 47.035 1.00 10.64 86 ILE A C 1
ATOM 653 O O . ILE A 1 86 ? 28.589 31.414 47.327 1.00 10.32 86 ILE A O 1
ATOM 658 N N . GLY A 1 87 ? 30.073 29.970 46.425 1.00 10.04 87 GLY A N 1
ATOM 659 C CA . GLY A 1 87 ? 29.106 28.928 46.149 1.00 10.66 87 GLY A CA 1
ATOM 660 C C . GLY A 1 87 ? 29.714 27.573 46.402 1.00 11.01 87 GLY A C 1
ATOM 661 O O . GLY A 1 87 ? 30.710 27.459 47.111 1.00 11.89 87 GLY A O 1
ATOM 662 N N . LYS A 1 88 ? 29.114 26.544 45.824 1.00 11.09 88 LYS A N 1
ATOM 663 C CA . LYS A 1 88 ? 29.622 25.194 45.981 1.00 11.07 88 LYS A CA 1
ATOM 664 C C . LYS A 1 88 ? 30.438 24.800 44.772 1.00 10.85 88 LYS A C 1
ATOM 665 O O . LYS A 1 88 ? 30.013 25.005 43.637 1.00 11.98 88 LYS A O 1
ATOM 671 N N . ILE A 1 89 ? 31.621 24.245 45.007 1.00 11.01 89 ILE A N 1
ATOM 672 C CA . ILE A 1 89 ? 32.418 23.750 43.898 1.00 11.07 89 ILE A CA 1
ATOM 673 C C . ILE A 1 89 ? 32.666 22.264 44.043 1.00 12.54 89 ILE A C 1
ATOM 674 O O . ILE A 1 89 ? 32.442 21.691 45.113 1.00 12.52 89 ILE A O 1
ATOM 679 N N . LYS A 1 90 ? 33.097 21.639 42.954 1.00 11.71 90 LYS A N 1
ATOM 680 C CA . LYS A 1 90 ? 33.503 20.236 42.970 1.00 12.37 90 LYS A CA 1
ATOM 681 C C . LYS A 1 90 ? 35.013 20.143 42.863 1.00 12.40 90 LYS A C 1
ATOM 682 O O . LYS A 1 90 ? 35.636 20.865 42.076 1.00 12.44 90 LYS A O 1
ATOM 688 N N . LEU A 1 91 ? 35.607 19.270 43.669 1.00 11.71 91 LEU A N 1
ATOM 689 C CA . LEU A 1 91 ? 37.050 19.027 43.605 1.00 11.48 91 LEU A CA 1
ATOM 690 C C . LEU A 1 91 ? 37.355 17.852 42.690 1.00 11.85 91 LEU A C 1
ATOM 691 O O . LEU A 1 91 ? 36.457 17.114 42.303 1.00 12.35 91 LEU A O 1
ATOM 696 N N . ALA A 1 92 ? 38.632 17.676 42.370 1.00 11.75 92 ALA A N 1
ATOM 697 C CA . ALA A 1 92 ? 39.073 16.603 41.483 1.00 12.84 92 ALA A CA 1
ATOM 698 C C . ALA A 1 92 ? 38.646 15.228 41.983 1.00 14.00 92 ALA A C 1
ATOM 699 O O . ALA A 1 92 ? 38.327 14.352 41.181 1.00 14.83 92 ALA A O 1
ATOM 701 N N . ASP A 1 93 ? 38.622 15.048 43.303 1.00 13.24 93 ASP A N 1
ATOM 702 C CA . ASP A 1 93 ? 38.253 13.755 43.884 1.00 13.46 93 ASP A CA 1
ATOM 703 C C . ASP A 1 93 ? 36.749 13.488 43.883 1.00 14.31 93 ASP A C 1
ATOM 704 O O . ASP A 1 93 ? 36.309 12.417 44.304 1.00 14.94 93 ASP A O 1
ATOM 709 N N . GLY A 1 94 ? 35.968 14.454 43.407 1.00 13.30 94 GLY A N 1
ATOM 710 C CA . GLY A 1 94 ? 34.528 14.299 43.311 1.00 12.93 94 GLY A CA 1
ATOM 711 C C . GLY A 1 94 ? 33.741 14.919 44.448 1.00 14.18 94 GLY A C 1
ATOM 712 O O . GLY A 1 94 ? 32.520 15.020 44.363 1.00 15.50 94 GLY A O 1
ATOM 713 N N . SER A 1 95 ? 34.427 15.332 45.509 1.00 13.06 95 SER A N 1
ATOM 714 C CA . SER A 1 95 ? 33.741 15.899 46.663 1.00 11.94 95 SER A CA 1
ATOM 715 C C . SER A 1 95 ? 33.350 17.349 46.422 1.00 12.71 95 SER A C 1
ATOM 716 O O . SER A 1 95 ? 33.808 17.979 45.478 1.00 12.88 95 SER A O 1
ATOM 719 N N . GLU A 1 96 ? 32.477 17.858 47.276 1.00 12.64 96 GLU A N 1
ATOM 720 C CA . GLU A 1 96 ? 31.988 19.219 47.174 1.00 13.98 96 GLU A CA 1
ATOM 721 C C . GLU A 1 96 ? 32.514 20.020 48.354 1.00 12.77 96 GLU A C 1
ATOM 722 O O . GLU A 1 96 ? 32.625 19.502 49.474 1.00 14.02 96 GLU A O 1
ATOM 728 N N . VAL A 1 97 ? 32.841 21.282 48.107 1.00 10.76 97 VAL A N 1
ATOM 729 C CA . VAL A 1 97 ? 33.274 22.191 49.161 1.00 11.40 97 VAL A CA 1
ATOM 730 C C . VAL A 1 97 ? 32.845 23.600 48.756 1.00 11.27 97 VAL A C 1
ATOM 731 O O . VAL A 1 97 ? 32.689 23.871 47.569 1.00 11.32 97 VAL A O 1
ATOM 735 N N . LEU A 1 98 ? 32.638 24.493 49.717 1.00 9.62 98 LEU A N 1
ATOM 736 C CA . LEU A 1 98 ? 32.388 25.886 49.376 1.00 10.15 98 LEU A CA 1
ATOM 737 C C . LEU A 1 98 ? 33.634 26.450 48.699 1.00 11.23 98 LEU A C 1
ATOM 738 O O . LEU A 1 98 ? 34.757 26.060 49.024 1.00 11.66 98 LEU A O 1
ATOM 743 N N . GLY A 1 99 ? 33.438 27.350 47.739 1.00 10.90 99 GLY A N 1
ATOM 744 C CA . GLY A 1 99 ? 34.558 27.934 47.021 1.00 11.39 99 GLY A CA 1
ATOM 745 C C . GLY A 1 99 ? 34.211 29.287 46.436 1.00 9.76 99 GLY A C 1
ATOM 746 O O . GLY A 1 99 ? 33.049 29.578 46.148 1.00 10.70 99 GLY A O 1
ATOM 747 N N . VAL A 1 100 ? 35.229 30.118 46.248 1.00 9.83 100 VAL A N 1
ATOM 748 C CA . VAL A 1 100 ? 35.030 31.441 45.670 1.00 9.90 100 VAL A CA 1
ATOM 749 C C . VAL A 1 100 ? 34.942 31.360 44.153 1.00 10.20 100 VAL A C 1
ATOM 750 O O . VAL A 1 100 ? 35.799 30.760 43.496 1.00 10.18 100 VAL A O 1
ATOM 754 N N . LEU A 1 101 ? 33.883 31.960 43.622 1.00 9.44 101 LEU A N 1
ATOM 755 C CA . LEU A 1 101 ? 33.576 31.973 42.194 1.00 9.31 101 LEU A CA 1
ATOM 756 C C . LEU A 1 101 ? 33.523 33.416 41.708 1.00 10.17 101 LEU A C 1
ATOM 757 O O . LEU A 1 101 ? 33.439 34.344 42.512 1.00 10.82 101 LEU A O 1
ATOM 762 N N . ALA A 1 102 ? 33.566 33.598 40.391 1.00 10.48 102 ALA A N 1
ATOM 763 C CA . ALA A 1 102 ? 33.284 34.895 39.782 1.00 10.02 102 ALA A CA 1
ATOM 764 C C . ALA A 1 102 ? 31.905 34.899 39.142 1.00 10.64 102 ALA A C 1
ATOM 765 O O . ALA A 1 102 ? 31.470 33.889 38.582 1.00 12.02 102 ALA A O 1
ATOM 767 N N . GLU A 1 103 ? 31.226 36.041 39.227 1.00 10.95 103 GLU A N 1
ATOM 768 C CA . GLU A 1 103 ? 30.057 36.308 38.394 1.00 11.74 103 GLU A CA 1
ATOM 769 C C . GLU A 1 103 ? 30.496 36.512 36.945 1.00 12.55 103 GLU A C 1
ATOM 770 O O . GLU A 1 103 ? 31.586 37.039 36.681 1.00 12.42 103 GLU A O 1
ATOM 776 N N . ASN A 1 104 ? 29.629 36.139 36.008 1.00 13.68 104 ASN A N 1
ATOM 777 C CA . ASN A 1 104 ? 29.921 36.318 34.589 1.00 15.10 104 ASN A CA 1
ATOM 778 C C . ASN A 1 104 ? 30.388 37.723 34.248 1.00 15.03 104 ASN A C 1
ATOM 779 O O . ASN A 1 104 ? 31.344 37.888 33.487 1.00 15.01 104 ASN A O 1
ATOM 784 N N . TRP A 1 105 ? 29.691 38.727 34.782 1.00 14.35 105 TRP A N 1
ATOM 785 C CA . TRP A 1 105 ? 29.941 40.107 34.366 1.00 15.02 105 TRP A CA 1
ATOM 786 C C . TRP A 1 105 ? 31.385 40.522 34.625 1.00 14.92 105 TRP A C 1
ATOM 787 O O . TRP A 1 105 ? 31.963 41.296 33.863 1.00 15.73 105 TRP A O 1
ATOM 798 N N . LEU A 1 106 ? 31.968 39.997 35.700 1.00 13.16 106 LEU A N 1
ATOM 799 C CA . LEU A 1 106 ? 33.309 40.378 36.107 1.00 13.41 106 LEU A CA 1
ATOM 800 C C . LEU A 1 106 ? 34.373 39.893 35.124 1.00 14.43 106 LEU A C 1
ATOM 801 O O . LEU A 1 106 ? 35.465 40.456 35.058 1.00 13.66 106 LEU A O 1
ATOM 806 N N . THR A 1 107 ? 34.055 38.850 34.360 1.00 14.25 107 THR A N 1
ATOM 807 C CA . THR A 1 107 ? 35.027 38.275 33.428 1.00 15.77 107 THR A CA 1
ATOM 808 C C . THR A 1 107 ? 35.030 38.957 32.065 1.00 17.22 107 THR A C 1
ATOM 809 O O . THR A 1 107 ? 35.940 38.743 31.265 1.00 16.99 107 THR A O 1
ATOM 813 N N . GLU A 1 108 ? 34.016 39.771 31.793 1.00 19.52 108 GLU A N 1
ATOM 814 C CA . GLU A 1 108 ? 33.887 40.364 30.466 1.00 20.19 108 GLU A CA 1
ATOM 815 C C . GLU A 1 108 ? 35.037 41.315 30.186 1.00 19.23 108 GLU A C 1
ATOM 816 O O . GLU A 1 108 ? 35.322 42.220 30.974 1.00 21.28 108 GLU A O 1
ATOM 822 N N . GLY A 1 109 ? 35.725 41.063 29.073 1.00 20.48 109 GLY A N 1
ATOM 823 C CA . GLY A 1 109 ? 36.875 41.853 28.680 1.00 21.30 109 GLY A CA 1
ATOM 824 C C . GLY A 1 109 ? 38.180 41.411 29.317 1.00 19.18 109 GLY A C 1
ATOM 825 O O . GLY A 1 109 ? 39.253 41.897 28.954 1.00 22.71 109 GLY A O 1
ATOM 826 N N . GLN A 1 110 ? 38.102 40.473 30.255 1.00 16.87 110 GLN A N 1
ATOM 827 C CA . GLN A 1 110 ? 39.281 40.072 31.009 1.00 15.48 110 GLN A CA 1
ATOM 828 C C . GLN A 1 110 ? 39.989 38.887 30.361 1.00 13.23 110 GLN A C 1
ATOM 829 O O . GLN A 1 110 ? 39.376 38.132 29.595 1.00 15.05 110 GLN A O 1
ATOM 835 N N . ARG A 1 111 ? 41.270 38.724 30.686 1.00 13.84 111 ARG A N 1
ATOM 836 C CA . ARG A 1 111 ? 42.071 37.643 30.126 1.00 13.92 111 ARG A CA 1
ATOM 837 C C . ARG A 1 111 ? 41.672 36.296 30.717 1.00 13.58 111 ARG A C 1
ATOM 838 O O . ARG A 1 111 ? 41.671 36.118 31.942 1.00 13.54 111 ARG A O 1
ATOM 846 N N . GLU A 1 112 ? 41.354 35.344 29.846 1.00 14.23 112 GLU A N 1
ATOM 847 C CA . GLU A 1 112 ? 41.101 33.979 30.278 1.00 14.05 112 GLU A CA 1
ATOM 848 C C . GLU A 1 112 ? 42.415 33.222 30.353 1.00 15.00 112 GLU A C 1
ATOM 849 O O . GLU A 1 112 ? 43.204 33.247 29.404 1.00 15.43 112 GLU A O 1
ATOM 855 N N . ILE A 1 113 ? 42.656 32.568 31.488 1.00 13.48 113 ILE A N 1
ATOM 856 C CA . ILE A 1 113 ? 43.913 31.882 31.764 1.00 14.51 113 ILE A CA 1
ATOM 857 C C . ILE A 1 113 ? 43.675 30.407 32.085 1.00 14.89 113 ILE A C 1
ATOM 858 O O . ILE A 1 113 ? 44.481 29.770 32.767 1.00 15.95 113 ILE A O 1
ATOM 863 N N . THR A 1 114 ? 42.563 29.885 31.576 1.00 14.26 114 THR A N 1
ATOM 864 C CA . THR A 1 114 ? 42.153 28.492 31.774 1.00 15.14 114 THR A CA 1
ATOM 865 C C . THR A 1 114 ? 43.251 27.464 31.461 1.00 17.33 114 THR A C 1
ATOM 866 O O . THR A 1 114 ? 43.446 26.518 32.217 1.00 16.02 114 THR A O 1
ATOM 870 N N . GLU A 1 115 ? 43.979 27.650 30.364 1.00 16.82 115 GLU A N 1
ATOM 871 C CA . GLU A 1 115 ? 45.047 26.705 30.024 1.00 19.48 115 GLU A CA 1
ATOM 872 C C . GLU A 1 115 ? 46.100 26.575 31.130 1.00 21.39 115 GLU A C 1
ATOM 873 O O . GLU A 1 115 ? 46.546 25.462 31.443 1.00 21.10 115 GLU A O 1
ATOM 879 N N . LEU A 1 116 ? 46.484 27.699 31.734 1.00 19.40 116 LEU A N 1
ATOM 880 C CA . LEU A 1 116 ? 47.430 27.665 32.850 1.00 18.75 116 LEU A CA 1
ATOM 881 C C . LEU A 1 116 ? 46.841 26.952 34.070 1.00 20.48 116 LEU A C 1
ATOM 882 O O . LEU A 1 116 ? 47.531 26.180 34.745 1.00 20.28 116 LEU A O 1
ATOM 887 N N . GLY A 1 117 ? 45.569 27.232 34.355 1.00 19.19 117 GLY A N 1
ATOM 888 C CA . GLY A 1 117 ? 44.847 26.561 35.425 1.00 19.53 117 GLY A CA 1
ATOM 889 C C . GLY A 1 117 ? 45.278 26.945 36.827 1.00 18.16 117 GLY A C 1
ATOM 890 O O . GLY A 1 117 ? 44.882 26.307 37.813 1.00 16.65 117 GLY A O 1
ATOM 891 N N . SER A 1 118 ? 46.084 27.995 36.933 1.00 17.08 118 SER A N 1
ATOM 892 C CA . SER A 1 118 ? 46.695 28.329 38.204 1.00 17.00 118 SER A CA 1
ATOM 893 C C . SER A 1 118 ? 47.055 29.796 38.264 1.00 16.18 118 SER A C 1
ATOM 894 O O . SER A 1 118 ? 47.781 30.299 37.407 1.00 16.27 118 SER A O 1
ATOM 897 N N . TRP A 1 119 ? 46.557 30.471 39.291 1.00 15.07 119 TRP A N 1
ATOM 898 C CA . TRP A 1 119 ? 46.928 31.840 39.574 1.00 14.37 119 TRP A CA 1
ATOM 899 C C . TRP A 1 119 ? 48.427 31.958 39.872 1.00 16.29 119 TRP A C 1
ATOM 900 O O . TRP A 1 119 ? 49.075 32.917 39.443 1.00 15.65 119 TRP A O 1
ATOM 911 N N . ARG A 1 120 ? 48.982 30.981 40.588 1.00 15.51 120 ARG A N 1
ATOM 912 C CA . ARG A 1 120 ? 50.414 30.997 40.910 1.00 15.86 120 ARG A CA 1
ATOM 913 C C . ARG A 1 120 ? 51.271 30.945 39.655 1.00 17.88 120 ARG A C 1
ATOM 914 O O . ARG A 1 120 ? 52.245 31.688 39.531 1.00 17.95 120 ARG A O 1
ATOM 922 N N . LYS A 1 121 ? 50.904 30.077 38.721 1.00 15.91 121 LYS A N 1
ATOM 923 C CA . LYS A 1 121 ? 51.648 29.971 37.477 1.00 17.97 121 LYS A CA 1
ATOM 924 C C . LYS A 1 121 ? 51.542 31.254 36.665 1.00 18.05 121 LYS A C 1
ATOM 925 O O . LYS A 1 121 ? 52.519 31.687 36.051 1.00 19.44 121 LYS A O 1
ATOM 931 N N . TYR A 1 122 ? 50.368 31.878 36.681 1.00 17.15 122 TYR A N 1
ATOM 932 C CA . TYR A 1 122 ? 50.153 33.095 35.903 1.00 18.41 122 TYR A CA 1
ATOM 933 C C . TYR A 1 122 ? 50.964 34.269 36.448 1.00 17.24 122 TYR A C 1
ATOM 934 O O . TYR A 1 122 ? 51.561 35.029 35.682 1.00 18.54 122 TYR A O 1
ATOM 943 N N . THR A 1 123 ? 50.988 34.414 37.768 1.00 17.61 123 THR A N 1
ATOM 944 C CA . THR A 1 123 ? 51.670 35.535 38.403 1.00 18.17 123 THR A CA 1
ATOM 945 C C . THR A 1 123 ? 53.137 35.234 38.687 1.00 18.90 123 THR A C 1
ATOM 946 O O . THR A 1 123 ? 53.915 36.149 38.955 1.00 21.67 123 THR A O 1
ATOM 950 N N . GLY A 1 124 ? 53.499 33.956 38.655 1.00 19.37 124 GLY A N 1
ATOM 951 C CA . GLY A 1 124 ? 54.847 33.538 38.992 1.00 18.97 124 GLY A CA 1
ATOM 952 C C . GLY A 1 124 ? 55.171 33.691 40.462 1.00 21.36 124 GLY A C 1
ATOM 953 O O . GLY A 1 124 ? 56.329 33.924 40.820 1.00 21.50 124 GLY A O 1
ATOM 954 N N . HIS A 1 125 ? 54.160 33.562 41.319 1.00 20.02 125 HIS A N 1
ATOM 955 C CA . HIS A 1 125 ? 54.386 33.642 42.759 1.00 22.16 125 HIS A CA 1
ATOM 956 C C . HIS A 1 125 ? 54.174 32.281 43.414 1.00 22.41 125 HIS A C 1
ATOM 957 O O . HIS A 1 125 ? 53.039 31.830 43.594 1.00 21.43 125 HIS A O 1
ATOM 964 N N . PHE A 1 126 ? 55.273 3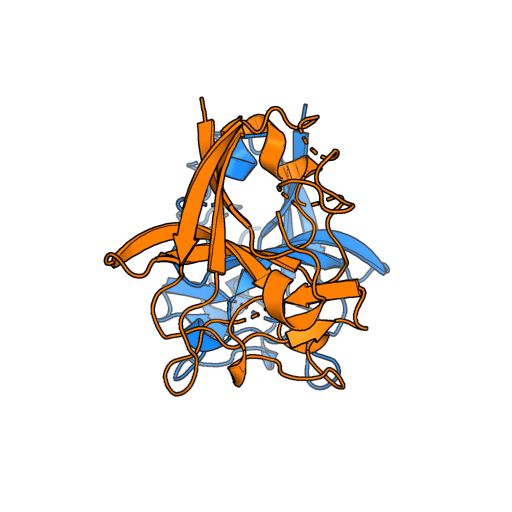1.632 43.782 1.00 23.92 126 PHE A N 1
ATOM 965 C CA . PHE A 1 126 ? 55.211 30.262 44.264 1.00 24.39 126 PHE A CA 1
ATOM 966 C C . PHE A 1 126 ? 55.488 30.103 45.754 1.00 26.69 126 PHE A C 1
ATOM 967 O O . PHE A 1 126 ? 56.057 30.983 46.406 1.00 28.66 126 PHE A O 1
ATOM 975 N N . HIS A 1 127 ? 55.061 28.957 46.273 1.00 26.28 127 HIS A N 1
ATOM 976 C CA . HIS A 1 127 ? 55.273 28.559 47.657 1.00 28.49 127 HIS A CA 1
ATOM 977 C C . HIS A 1 127 ? 56.067 27.264 47.543 1.00 30.90 127 HIS A C 1
ATOM 978 O O . HIS A 1 127 ? 55.859 26.507 46.598 1.00 35.89 127 HIS A O 1
ATOM 985 N N . THR A 1 128 ? 56.983 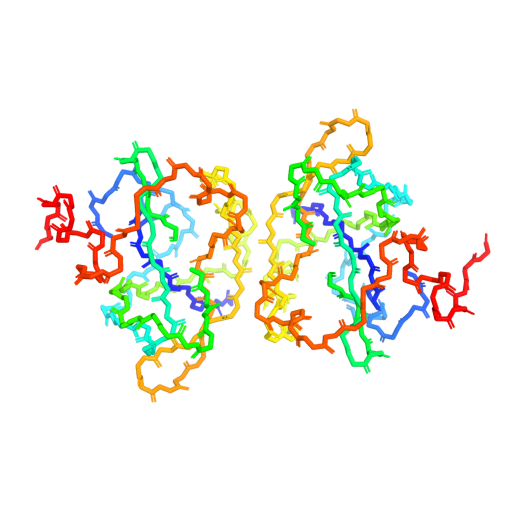26.993 48.466 1.00 34.38 128 THR A N 1
ATOM 986 C CA . THR A 1 128 ? 57.781 25.775 48.327 1.00 35.39 128 THR A CA 1
ATOM 987 C C . THR A 1 128 ? 57.463 24.726 49.382 1.00 37.12 128 THR A C 1
ATOM 988 O O . THR A 1 128 ? 57.147 23.582 49.047 1.00 40.34 128 THR A O 1
ATOM 1000 N N . THR B 1 2 ? 27.198 40.006 65.964 1.00 24.62 2 THR B N 1
ATOM 1001 C CA . THR B 1 2 ? 27.481 40.834 64.796 1.00 21.79 2 THR B CA 1
ATOM 1002 C C . THR B 1 2 ? 26.728 40.231 63.603 1.00 17.56 2 THR B C 1
ATOM 1003 O O . THR B 1 2 ? 26.577 39.014 63.489 1.00 17.50 2 THR B O 1
ATOM 1007 N N . THR B 1 3 ? 26.186 41.105 62.770 1.00 16.27 3 THR B N 1
ATOM 1008 C CA . THR B 1 3 ? 25.274 40.703 61.712 1.00 14.87 3 THR B CA 1
ATOM 1009 C C . THR B 1 3 ? 25.620 41.440 60.449 1.00 15.19 3 THR B C 1
ATOM 1010 O O . THR B 1 3 ? 26.382 42.406 60.462 1.00 15.07 3 THR B O 1
ATOM 1014 N N . THR B 1 4 ? 25.029 40.985 59.353 1.00 12.01 4 THR B N 1
ATOM 1015 C CA . THR B 1 4 ? 24.941 41.810 58.166 1.00 11.86 4 THR B CA 1
ATOM 1016 C C . THR B 1 4 ? 23.668 41.455 57.411 1.00 12.10 4 THR B C 1
ATOM 1017 O O . THR B 1 4 ? 22.889 40.616 57.870 1.00 12.63 4 THR B O 1
ATOM 1021 N N . LEU B 1 5 ? 23.449 42.103 56.274 1.00 11.93 5 LEU B N 1
ATOM 1022 C CA . LEU B 1 5 ? 22.193 41.957 55.554 1.00 11.65 5 LEU B CA 1
ATOM 1023 C C . LEU B 1 5 ? 22.348 41.032 54.353 1.00 11.24 5 LEU B C 1
ATOM 1024 O O . LEU B 1 5 ? 23.416 40.953 53.744 1.00 12.03 5 LEU B O 1
ATOM 1029 N N . LEU B 1 6 ? 21.263 40.347 54.013 1.00 9.68 6 LEU B N 1
ATOM 1030 C CA . LEU B 1 6 ? 21.222 39.476 52.839 1.00 9.79 6 LEU B CA 1
ATOM 1031 C C . LEU B 1 6 ? 19.925 39.694 52.078 1.00 9.97 6 LEU B C 1
ATOM 1032 O O . LEU B 1 6 ? 18.855 39.694 52.679 1.00 10.48 6 LEU B O 1
ATOM 1037 N N . ALA B 1 7 ? 20.031 39.895 50.764 1.00 9.91 7 ALA B N 1
ATOM 1038 C CA . ALA B 1 7 ? 18.859 40.004 49.893 1.00 9.38 7 ALA B CA 1
ATOM 1039 C C . ALA B 1 7 ? 18.529 38.649 49.288 1.00 10.15 7 ALA B C 1
ATOM 1040 O O . ALA B 1 7 ? 19.366 38.034 48.621 1.00 10.44 7 ALA B O 1
ATOM 1042 N N . VAL B 1 8 ? 17.304 38.187 49.524 1.00 10.10 8 VAL B N 1
ATOM 1043 C CA . VAL B 1 8 ? 16.844 36.915 48.986 1.00 10.47 8 VAL B CA 1
ATOM 1044 C C . VAL B 1 8 ? 15.683 37.168 48.027 1.00 10.67 8 VAL B C 1
ATOM 1045 O O . VAL B 1 8 ? 14.871 38.069 48.245 1.00 11.49 8 VAL B O 1
ATOM 1049 N N . ASN B 1 9 ? 15.613 36.381 46.956 1.00 10.86 9 ASN B N 1
ATOM 1050 C CA . ASN B 1 9 ? 14.627 36.619 45.903 1.00 10.75 9 ASN B CA 1
ATOM 1051 C C . ASN B 1 9 ? 13.676 35.449 45.692 1.00 10.89 9 ASN B C 1
ATOM 1052 O O . ASN B 1 9 ? 12.855 35.471 44.778 1.00 10.77 9 ASN B O 1
ATOM 1057 N N . GLY B 1 10 ? 13.801 34.420 46.519 1.00 10.59 10 GLY B N 1
ATOM 1058 C CA . GLY B 1 10 ? 13.142 33.156 46.251 1.00 10.67 10 GLY B CA 1
ATOM 1059 C C . GLY B 1 10 ? 12.600 32.436 47.460 1.00 13.48 10 GLY B C 1
ATOM 1060 O O . GLY B 1 10 ? 11.902 33.022 48.284 1.00 13.11 10 GLY B O 1
ATOM 1061 N N . THR B 1 11 ? 12.932 31.154 47.579 1.00 13.11 11 THR B N 1
ATOM 1062 C CA . THR B 1 11 ? 12.245 30.324 48.560 1.00 13.91 11 THR B CA 1
ATOM 1063 C C . THR B 1 11 ? 12.646 30.572 50.019 1.00 14.56 11 THR B C 1
ATOM 1064 O O . THR B 1 11 ? 12.045 29.997 50.916 1.00 14.88 11 THR B O 1
ATOM 1068 N N . LEU B 1 12 ? 13.648 31.416 50.256 1.00 13.11 12 LEU B N 1
ATOM 1069 C CA . LEU B 1 12 ? 13.953 31.858 51.619 1.00 13.20 12 LEU B CA 1
ATOM 1070 C C . LEU B 1 12 ? 13.032 32.988 52.085 1.00 13.12 12 LEU B C 1
ATOM 1071 O O . LEU B 1 12 ? 13.031 33.330 53.263 1.00 12.98 12 LEU B O 1
ATOM 1084 N N . ARG B 1 14 ? 9.651 35.247 53.120 1.00 12.71 14 ARG B N 1
ATOM 1085 C CA . ARG B 1 14 ? 8.548 35.032 54.051 1.00 13.91 14 ARG B CA 1
ATOM 1086 C C . ARG B 1 14 ? 7.510 34.060 53.507 1.00 16.14 14 ARG B C 1
ATOM 1087 O O . ARG B 1 14 ? 7.004 34.239 52.397 1.00 16.23 14 ARG B O 1
ATOM 1095 N N . GLY B 1 15 ? 7.211 33.026 54.289 1.00 17.76 15 GLY B N 1
ATOM 1096 C CA . GLY B 1 15 ? 6.130 32.107 53.972 1.00 18.22 15 GLY B CA 1
ATOM 1097 C C . GLY B 1 15 ? 6.436 31.066 52.916 1.00 19.13 15 GLY B C 1
ATOM 1098 O O . GLY B 1 15 ? 5.600 30.198 52.645 1.00 21.64 15 GLY B O 1
ATOM 1099 N N . LEU B 1 16 ? 7.614 31.146 52.303 1.00 16.59 16 LEU B N 1
ATOM 1100 C CA . LEU B 1 16 ? 7.963 30.193 51.255 1.00 15.93 16 LEU B CA 1
ATOM 1101 C C . LEU B 1 16 ? 8.738 29.014 51.834 1.00 17.12 16 LEU B C 1
ATOM 1102 O O . LEU B 1 16 ? 9.099 29.019 53.008 1.00 16.83 16 LEU B O 1
ATOM 1107 N N . GLU B 1 17 ? 8.982 27.994 51.021 1.00 18.35 17 GLU B N 1
ATOM 1108 C CA . GLU B 1 17 ? 9.313 26.682 51.572 1.00 18.71 17 GLU B CA 1
ATOM 1109 C C . GLU B 1 17 ? 10.643 26.576 52.318 1.00 18.68 17 GLU B C 1
ATOM 1110 O O . GLU B 1 17 ? 10.794 25.701 53.168 1.00 18.21 17 GLU B O 1
ATOM 1116 N N . LEU B 1 18 ? 11.611 27.436 52.004 1.00 16.74 18 LEU B N 1
ATOM 1117 C CA . LEU B 1 18 ? 12.894 27.386 52.711 1.00 17.16 18 LEU B CA 1
ATOM 1118 C C . LEU B 1 18 ? 13.011 28.444 53.801 1.00 15.49 18 LEU B C 1
ATOM 1119 O O . LEU B 1 18 ? 14.040 28.540 54.475 1.00 15.29 18 LEU B O 1
ATOM 1124 N N . ASN B 1 19 ? 11.962 29.239 53.977 1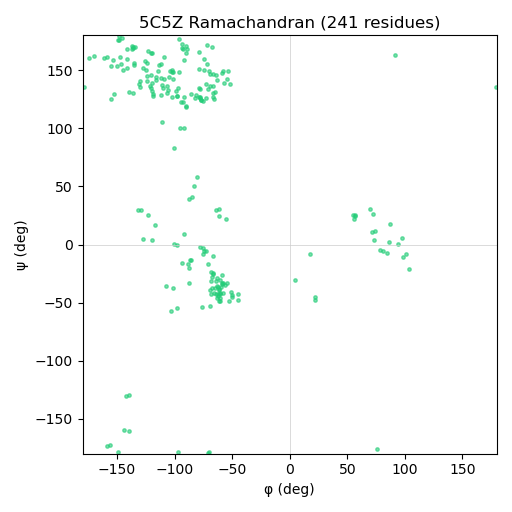.00 15.75 19 ASN B N 1
ATOM 1125 C CA . ASN B 1 19 ? 11.963 30.246 55.040 1.00 15.19 19 ASN B CA 1
ATOM 1126 C C . ASN B 1 19 ? 12.258 29.716 56.455 1.00 16.28 19 ASN B C 1
ATOM 1127 O O . ASN B 1 19 ? 12.865 30.425 57.249 1.00 14.93 19 ASN B O 1
ATOM 1132 N N . PRO B 1 20 ? 11.833 28.481 56.781 1.00 15.60 20 PRO B N 1
ATOM 1133 C CA . PRO B 1 20 ? 12.256 27.982 58.096 1.00 16.27 20 PRO B CA 1
ATOM 1134 C C . PRO B 1 20 ? 13.782 27.935 58.263 1.00 16.27 20 PRO B C 1
ATOM 1135 O O . PRO B 1 20 ? 14.265 28.166 59.379 1.00 16.18 20 PRO B O 1
ATOM 1139 N N . ASN B 1 21 ? 14.534 27.674 57.195 1.00 15.42 21 ASN B N 1
ATOM 1140 C CA . ASN B 1 21 ? 15.998 27.747 57.275 1.00 14.62 21 ASN B CA 1
ATOM 1141 C C . ASN B 1 21 ? 16.477 29.146 57.643 1.00 14.81 21 ASN B C 1
ATOM 1142 O O . ASN B 1 21 ? 17.426 29.311 58.417 1.00 14.72 21 ASN B O 1
ATOM 1155 N N . GLN B 1 23 ? 14.691 31.441 59.315 1.00 13.76 23 GLN B N 1
ATOM 1156 C CA . GLN B 1 23 ? 14.319 31.689 60.704 1.00 14.49 23 GLN B CA 1
ATOM 1157 C C . GLN B 1 23 ? 15.291 31.003 61.663 1.00 14.31 23 GLN B C 1
ATOM 1158 O O . GLN B 1 23 ? 15.780 31.631 62.612 1.00 13.82 23 GLN B O 1
ATOM 1164 N N . LYS B 1 24 ? 15.581 29.730 61.402 1.00 14.17 24 LYS B N 1
ATOM 1165 C CA . LYS B 1 24 ? 16.494 28.948 62.240 1.00 17.68 24 LYS B CA 1
ATOM 1166 C C . LYS B 1 24 ? 17.920 29.499 62.243 1.00 15.46 24 LYS B C 1
ATOM 1167 O O . LYS B 1 24 ? 18.657 29.340 63.214 1.00 16.20 24 LYS B O 1
ATOM 1173 N N . ALA B 1 25 ? 18.301 30.145 61.145 1.00 14.00 25 ALA B N 1
ATOM 1174 C CA . ALA B 1 25 ? 19.588 30.815 61.038 1.00 13.86 25 ALA B CA 1
ATOM 1175 C C . ALA B 1 25 ? 19.642 32.107 61.867 1.00 12.43 25 ALA B C 1
ATOM 1176 O O . ALA B 1 25 ? 20.693 32.744 61.980 1.00 13.95 25 ALA B O 1
ATOM 1178 N N . GLY B 1 26 ? 18.516 32.500 62.459 1.00 12.39 26 GLY B N 1
ATOM 1179 C CA . GLY B 1 26 ? 18.492 33.726 63.237 1.00 12.09 26 GLY B CA 1
ATOM 1180 C C . GLY B 1 26 ? 18.194 34.944 62.384 1.00 12.56 26 GLY B C 1
ATOM 1181 O O . GLY B 1 26 ? 18.450 36.079 62.792 1.00 11.78 26 GLY B O 1
ATOM 1182 N N . GLY B 1 27 ? 17.653 34.713 61.195 1.00 11.88 27 GLY B N 1
ATOM 1183 C CA . GLY B 1 27 ? 17.341 35.808 60.295 1.00 12.79 27 GLY B CA 1
ATOM 1184 C C . GLY B 1 27 ? 16.139 36.603 60.772 1.00 11.36 27 GLY B C 1
ATOM 1185 O O . GLY B 1 27 ? 15.143 36.031 61.226 1.00 13.59 27 GLY B O 1
ATOM 1186 N N . ILE B 1 28 ? 16.230 37.924 60.659 1.00 11.04 28 ILE B N 1
ATOM 1187 C CA . ILE B 1 28 ? 15.111 38.805 60.977 1.00 11.54 28 ILE B CA 1
ATOM 1188 C C . ILE B 1 28 ? 14.727 39.565 59.714 1.00 11.54 28 ILE B C 1
ATOM 1189 O O . ILE B 1 28 ? 15.588 40.154 59.051 1.00 11.48 28 ILE B O 1
ATOM 1194 N N . PHE B 1 29 ? 13.446 39.548 59.371 1.00 10.76 29 PHE B N 1
ATOM 1195 C CA . PHE B 1 29 ? 12.979 40.276 58.195 1.00 11.82 29 PHE B CA 1
ATOM 1196 C C . PHE B 1 29 ? 13.133 41.778 58.404 1.00 11.91 29 PHE B C 1
ATOM 1197 O O . PHE B 1 29 ? 12.707 42.319 59.433 1.00 12.62 29 PHE B O 1
ATOM 1205 N N . VAL B 1 30 ? 13.732 42.455 57.427 1.00 11.07 30 VAL B N 1
ATOM 1206 C CA . VAL B 1 30 ? 13.954 43.893 57.522 1.00 11.68 30 VAL B CA 1
ATOM 1207 C C . VAL B 1 30 ? 12.940 44.654 56.672 1.00 13.07 30 VAL B C 1
ATOM 1208 O O . VAL B 1 30 ? 12.202 45.500 57.181 1.00 14.02 30 VAL B O 1
ATOM 1212 N N . ARG B 1 31 ? 12.897 44.353 55.378 1.00 11.35 31 ARG B N 1
ATOM 1213 C CA . ARG B 1 31 ? 12.026 45.091 54.470 1.00 12.46 31 ARG B CA 1
ATOM 1214 C C . ARG B 1 31 ? 11.960 44.425 53.102 1.00 12.22 31 ARG B C 1
ATOM 1215 O O . ARG B 1 31 ? 12.810 43.598 52.753 1.00 11.18 31 ARG B O 1
ATOM 1223 N N . GLU B 1 32 ? 10.935 44.781 52.329 1.00 12.49 32 GLU B N 1
ATOM 1224 C CA . GLU B 1 32 ? 10.890 44.448 50.910 1.00 11.96 32 GLU B CA 1
ATOM 1225 C C . GLU B 1 32 ? 11.774 45.440 50.163 1.00 12.54 32 GLU B C 1
ATOM 1226 O O . GLU B 1 32 ? 11.935 46.588 50.588 1.00 14.25 32 GLU B O 1
ATOM 1232 N N . ASP B 1 33 ? 12.346 45.007 49.044 1.00 12.33 33 ASP B N 1
ATOM 1233 C CA . ASP B 1 33 ? 13.170 45.898 48.234 1.00 11.74 33 ASP B CA 1
ATOM 1234 C C . ASP B 1 33 ? 13.241 45.351 46.814 1.00 11.06 33 ASP B C 1
ATOM 1235 O O . ASP B 1 33 ? 12.539 44.404 46.484 1.00 12.11 33 ASP B O 1
ATOM 1240 N N . ARG B 1 34 ? 14.065 45.967 45.976 1.00 11.97 34 ARG B N 1
ATOM 1241 C CA . ARG B 1 34 ? 14.258 45.512 44.604 1.00 12.06 34 ARG B CA 1
ATOM 1242 C C . ARG B 1 34 ? 15.704 45.742 44.234 1.00 12.31 34 ARG B C 1
ATOM 1243 O O . ARG B 1 34 ? 16.336 46.667 44.744 1.00 11.83 34 ARG B O 1
ATOM 1251 N N . THR B 1 35 ? 16.227 44.907 43.342 1.00 10.77 35 THR B N 1
ATOM 1252 C CA . THR B 1 35 ? 17.552 45.142 42.770 1.00 11.52 35 THR B CA 1
ATOM 1253 C C . THR B 1 35 ? 17.529 46.377 41.879 1.00 11.18 35 THR B C 1
ATOM 1254 O O . THR B 1 35 ? 16.456 46.899 41.565 1.00 12.10 35 THR B O 1
ATOM 1258 N N . ASP B 1 36 ? 18.706 46.830 41.455 1.00 11.50 36 ASP B N 1
ATOM 1259 C CA . ASP B 1 36 ? 18.775 47.792 40.360 1.00 13.54 36 ASP B CA 1
ATOM 1260 C C . ASP B 1 36 ? 18.374 47.089 39.056 1.00 13.29 36 ASP B C 1
ATOM 1261 O O . ASP B 1 36 ? 18.040 45.902 39.060 1.00 12.54 36 ASP B O 1
ATOM 1266 N N . ALA B 1 37 ? 18.405 47.808 37.941 1.00 13.55 37 ALA B N 1
ATOM 1267 C CA . ALA B 1 37 ? 17.809 47.291 36.711 1.00 13.85 37 ALA B CA 1
ATOM 1268 C C . ALA B 1 37 ? 18.772 46.454 35.896 1.00 15.20 37 ALA B C 1
ATOM 1269 O O . ALA B 1 37 ? 18.775 46.505 34.663 1.00 19.11 37 ALA B O 1
ATOM 1271 N N . HIS B 1 38 ? 19.579 45.654 36.575 1.00 13.36 38 HIS B N 1
ATOM 1272 C CA . HIS B 1 38 ? 20.617 44.919 35.884 1.00 13.77 38 HIS B CA 1
ATOM 1273 C C . HIS B 1 38 ? 20.638 43.434 36.198 1.00 12.81 38 HIS B C 1
ATOM 1274 O O . HIS B 1 38 ? 21.705 42.810 36.152 1.00 12.92 38 HIS B O 1
ATOM 1281 N N . TYR B 1 39 ? 19.471 42.870 36.502 1.00 11.50 39 TYR B N 1
ATOM 1282 C CA . TYR B 1 39 ? 19.376 41.440 36.796 1.00 10.80 39 TYR B CA 1
ATOM 1283 C C . TYR B 1 39 ? 18.446 40.716 35.842 1.00 11.41 39 TYR B C 1
ATOM 1284 O O . TYR B 1 39 ? 17.350 41.190 35.551 1.00 12.42 39 TYR B O 1
ATOM 1293 N N . ARG B 1 40 ? 18.898 39.569 35.358 1.00 11.21 40 ARG B N 1
ATOM 1294 C CA . ARG B 1 40 ? 18.021 38.647 34.658 1.00 10.87 40 ARG B CA 1
ATOM 1295 C C . ARG B 1 40 ? 17.670 37.526 35.620 1.00 11.15 40 ARG B C 1
ATOM 1296 O O . ARG B 1 40 ? 18.455 37.201 36.528 1.00 11.11 40 ARG B O 1
ATOM 1304 N N . LEU B 1 41 ? 16.468 36.989 35.467 1.00 10.46 41 LEU B N 1
ATOM 1305 C CA . LEU B 1 41 ? 15.890 36.074 36.437 1.00 11.14 41 LEU B CA 1
ATOM 1306 C C . LEU B 1 41 ? 15.378 34.831 35.728 1.00 11.90 41 LEU B C 1
ATOM 1307 O O . LEU B 1 41 ? 14.733 34.936 34.681 1.00 12.05 41 LEU B O 1
ATOM 1312 N N . TRP B 1 42 ? 15.658 33.664 36.300 1.00 10.72 42 TRP B N 1
ATOM 1313 C CA . TRP B 1 42 ? 15.202 32.387 35.739 1.00 11.05 42 TRP B CA 1
ATOM 1314 C C . TRP B 1 42 ? 14.410 31.591 36.759 1.00 11.14 42 TRP B C 1
ATOM 1315 O O . TRP B 1 42 ? 14.641 31.700 37.966 1.00 11.11 42 TRP B O 1
ATOM 1326 N N . SER B 1 43 ? 13.467 30.792 36.277 1.00 12.04 43 SER B N 1
ATOM 1327 C CA . SER B 1 43 ? 12.823 29.783 37.100 1.00 12.15 43 SER B CA 1
ATOM 1328 C C . SER B 1 43 ? 13.614 28.490 36.973 1.00 12.55 43 SER B C 1
ATOM 1329 O O . SER B 1 43 ? 13.765 27.954 35.872 1.00 13.31 43 SER B O 1
ATOM 1332 N N . ILE B 1 44 ? 14.153 28.000 38.084 1.00 12.45 44 ILE B N 1
ATOM 1333 C CA . ILE B 1 44 ? 14.924 26.767 38.044 1.00 13.05 44 ILE B CA 1
ATOM 1334 C C . ILE B 1 44 ? 13.990 25.591 38.336 1.00 14.73 44 ILE B C 1
ATOM 1335 O O . ILE B 1 44 ? 13.637 25.339 39.489 1.00 14.48 44 ILE B O 1
ATOM 1340 N N . ASN B 1 45 ? 13.573 24.899 37.273 1.00 14.73 45 ASN B N 1
ATOM 1341 C CA . ASN B 1 45 ? 12.645 23.774 37.377 1.00 16.25 45 ASN B CA 1
ATOM 1342 C C . ASN B 1 45 ? 11.320 24.119 38.058 1.00 16.64 45 ASN B C 1
ATOM 1343 O O . ASN B 1 45 ? 10.661 23.240 38.608 1.00 18.60 45 ASN B O 1
ATOM 1348 N N . ASP B 1 46 ? 10.942 25.398 38.024 1.00 15.53 46 ASP B N 1
ATOM 1349 C CA . ASP B 1 46 ? 9.768 25.897 38.738 1.00 15.81 46 ASP B CA 1
ATOM 1350 C C . ASP B 1 46 ? 9.811 25.595 40.246 1.00 16.83 46 ASP B C 1
ATOM 1351 O O . ASP B 1 46 ? 8.769 25.585 40.903 1.00 18.34 46 ASP B O 1
ATOM 1356 N N . ARG B 1 47 ? 11.006 25.362 40.794 1.00 15.92 47 ARG B N 1
ATOM 1357 C CA . ARG B 1 47 ? 11.150 25.110 42.234 1.00 15.96 47 ARG B CA 1
ATOM 1358 C C . ARG B 1 47 ? 11.641 26.351 42.980 1.00 16.25 47 ARG B C 1
ATOM 1359 O O . ARG B 1 47 ? 11.208 26.615 44.097 1.00 16.38 47 ARG B O 1
ATOM 1367 N N . HIS B 1 48 ? 12.535 27.110 42.356 1.00 13.50 48 HIS B N 1
ATOM 1368 C CA . HIS B 1 48 ? 13.090 28.310 42.970 1.00 13.40 48 HIS B CA 1
ATOM 1369 C C . HIS B 1 48 ? 13.697 29.166 41.865 1.00 12.60 48 HIS B C 1
ATOM 1370 O O . HIS B 1 48 ? 13.973 28.669 40.769 1.00 12.21 48 HIS B O 1
ATOM 1377 N N . PRO B 1 49 ? 13.889 30.459 42.132 1.00 11.78 49 PRO B N 1
ATOM 1378 C CA . PRO B 1 49 ? 14.473 31.320 41.100 1.00 11.09 49 PRO B CA 1
ATOM 1379 C C . PRO B 1 49 ? 15.996 31.375 41.177 1.00 11.20 49 PRO B C 1
ATOM 1380 O O . PRO B 1 49 ? 16.601 30.897 42.142 1.00 11.83 49 PRO B O 1
ATOM 1384 N N . GLY B 1 50 ? 16.602 31.974 40.161 1.00 10.40 50 GLY B N 1
ATOM 1385 C CA . GLY B 1 50 ? 18.028 32.258 40.154 1.00 10.34 50 GLY B CA 1
ATOM 1386 C C . GLY B 1 50 ? 18.257 33.511 39.331 1.00 11.38 50 GLY B C 1
ATOM 1387 O O . GLY B 1 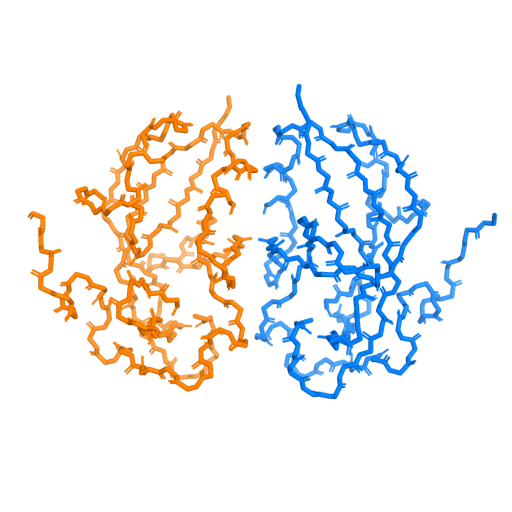50 ? 17.674 33.655 38.258 1.00 10.90 50 GLY B O 1
ATOM 1396 N N . ILE B 1 52 ? 21.101 36.653 37.782 1.00 10.62 52 ILE B N 1
ATOM 1397 C CA . ILE B 1 52 ? 22.458 36.929 37.332 1.00 11.16 52 ILE B CA 1
ATOM 1398 C C . ILE B 1 52 ? 22.552 38.397 36.942 1.00 11.59 52 ILE B C 1
ATOM 1399 O O . ILE B 1 52 ? 21.643 38.928 36.288 1.00 11.62 52 ILE B O 1
ATOM 1404 N N . ARG B 1 53 ? 23.629 39.060 37.363 1.00 11.89 53 ARG B N 1
ATOM 1405 C CA . ARG B 1 53 ? 23.841 40.463 37.022 1.00 11.70 53 ARG B CA 1
ATOM 1406 C C . ARG B 1 53 ? 24.366 40.559 35.590 1.00 14.04 53 ARG B C 1
ATOM 1407 O O . ARG B 1 53 ? 25.261 39.806 35.198 1.00 14.34 53 ARG B O 1
ATOM 1415 N N . VAL B 1 54 ? 23.808 41.486 34.815 1.00 13.56 54 VAL B N 1
ATOM 1416 C CA . VAL B 1 54 ? 24.211 41.678 33.422 1.00 15.58 54 VAL B CA 1
ATOM 1417 C C . VAL B 1 54 ? 24.382 43.157 33.113 1.00 20.43 54 VAL B C 1
ATOM 1418 O O . VAL B 1 54 ? 23.771 44.015 33.754 1.00 19.80 54 VAL B O 1
ATOM 1422 N N . ASN B 1 55 ? 25.189 43.459 32.104 1.00 24.85 55 ASN B N 1
ATOM 1423 C CA . ASN B 1 55 ? 25.371 44.851 31.721 1.00 28.91 55 ASN B CA 1
ATOM 1424 C C . ASN B 1 55 ? 24.187 45.419 30.945 1.00 30.27 55 ASN B C 1
ATOM 1425 O O . ASN B 1 55 ? 23.618 46.447 31.331 1.00 33.74 55 ASN B O 1
ATOM 1430 N N . GLU B 1 56 ? 23.789 44.753 29.870 1.00 29.47 56 GLU B N 1
ATOM 1431 C CA . GLU B 1 56 ? 22.579 45.175 29.181 1.00 30.70 56 GLU B CA 1
ATOM 1432 C C . GLU B 1 56 ? 21.491 44.129 29.339 1.00 25.43 56 GLU B C 1
ATOM 1433 O O . GLU B 1 56 ? 21.768 42.948 29.576 1.00 25.68 56 GLU B O 1
ATOM 1439 N N . GLY B 1 57 ? 20.249 44.573 29.229 1.00 27.54 57 GLY B N 1
ATOM 1440 C CA . GLY B 1 57 ? 19.138 43.727 29.569 1.00 24.20 57 GLY B CA 1
ATOM 1441 C C . GLY B 1 57 ? 19.074 43.684 31.084 1.00 21.96 57 GLY B C 1
ATOM 1442 O O . GLY B 1 57 ? 19.835 44.354 31.795 1.00 26.52 57 GLY B O 1
ATOM 1443 N N . GLY B 1 58 ? 18.161 42.884 31.586 1.00 22.19 58 GLY B N 1
ATOM 1444 C CA . GLY B 1 58 ? 17.957 42.841 33.008 1.00 16.61 58 GLY B CA 1
ATOM 1445 C C . GLY B 1 58 ? 16.895 43.822 33.436 1.00 17.04 58 GLY B C 1
ATOM 1446 O O . GLY B 1 58 ? 16.524 44.759 32.712 1.00 18.45 58 GLY B O 1
ATOM 1447 N N . THR B 1 59 ? 16.409 43.598 34.642 1.00 14.68 59 THR B N 1
ATOM 1448 C CA . THR B 1 59 ? 15.336 44.398 35.185 1.00 14.97 59 THR B CA 1
ATOM 1449 C C . THR B 1 59 ? 15.505 44.485 36.693 1.00 14.84 59 THR B C 1
ATOM 1450 O O . THR B 1 59 ? 16.457 43.928 37.254 1.00 13.76 59 THR B O 1
ATOM 1454 N N . HIS B 1 60 ? 14.588 45.202 37.331 1.00 13.64 60 HIS B N 1
ATOM 1455 C CA . HIS B 1 60 ? 14.483 45.211 38.780 1.00 13.01 60 HIS B CA 1
ATOM 1456 C C . HIS B 1 60 ? 13.842 43.916 39.251 1.00 13.62 60 HIS B C 1
ATOM 1457 O O . HIS B 1 60 ? 12.732 43.587 38.828 1.00 15.87 60 HIS B O 1
ATOM 1464 N N . VAL B 1 61 ? 14.528 43.182 40.126 1.00 11.90 61 VAL B N 1
ATOM 1465 C CA . VAL B 1 61 ? 13.987 41.950 40.686 1.00 12.26 61 VAL B CA 1
ATOM 1466 C C . VAL B 1 61 ? 13.587 42.171 42.146 1.00 12.80 61 VAL B C 1
ATOM 1467 O O . VAL B 1 61 ? 14.371 42.721 42.929 1.00 11.99 61 VAL B O 1
ATOM 1471 N N . ASP B 1 62 ? 12.368 41.766 42.505 1.00 11.25 62 ASP B N 1
ATOM 1472 C CA . ASP B 1 62 ? 11.893 41.913 43.880 1.00 12.13 62 ASP B CA 1
ATOM 1473 C C . ASP B 1 62 ? 12.687 41.018 44.813 1.00 11.12 62 ASP B C 1
ATOM 1474 O O . ASP B 1 62 ? 12.948 39.852 44.499 1.00 11.51 62 ASP B O 1
ATOM 1479 N N . VAL B 1 63 ? 13.065 41.571 45.965 1.00 10.67 63 VAL B N 1
ATOM 1480 C CA . VAL B 1 63 ? 13.773 40.809 46.988 1.00 10.87 63 VAL B CA 1
ATOM 1481 C C . VAL B 1 63 ? 13.214 41.113 48.371 1.00 11.03 63 VAL B C 1
ATOM 1482 O O . VAL B 1 63 ? 12.414 42.040 48.546 1.00 11.70 63 VAL B O 1
ATOM 1486 N N . GLU B 1 64 ? 13.639 40.328 49.354 1.00 10.25 64 GLU B N 1
ATOM 1487 C CA . GLU B 1 64 ? 13.475 40.700 50.753 1.00 10.73 64 GLU B CA 1
ATOM 1488 C C . GLU B 1 64 ? 14.847 40.869 51.366 1.00 10.33 64 GLU B C 1
ATOM 1489 O O . GLU B 1 64 ? 15.762 40.101 51.072 1.00 11.05 64 GLU B O 1
ATOM 1495 N N . ILE B 1 65 ? 14.980 41.872 52.225 1.00 10.32 65 ILE B N 1
ATOM 1496 C CA . ILE B 1 65 ? 16.209 42.087 52.963 1.00 9.81 65 ILE B CA 1
ATOM 1497 C C . ILE B 1 65 ? 16.052 41.487 54.350 1.00 10.37 65 ILE B C 1
ATOM 1498 O O . ILE B 1 65 ? 15.072 41.771 55.054 1.00 10.75 65 ILE B O 1
ATOM 1503 N N . TRP B 1 66 ? 17.010 40.647 54.732 1.00 9.60 66 TRP B N 1
ATOM 1504 C CA . TRP B 1 66 ? 17.009 39.995 56.045 1.00 9.76 66 TRP B CA 1
ATOM 1505 C C . TRP B 1 66 ? 18.301 40.294 56.773 1.00 10.17 66 TRP B C 1
ATOM 1506 O O . TRP B 1 66 ? 19.358 40.393 56.158 1.00 10.38 66 TRP B O 1
ATOM 1517 N N . GLN B 1 67 ? 18.222 40.428 58.091 1.00 10.25 67 GLN B N 1
ATOM 1518 C CA . GLN B 1 67 ? 19.416 40.579 58.911 1.00 10.71 67 GLN B CA 1
ATOM 1519 C C . GLN B 1 67 ? 19.793 39.224 59.498 1.00 11.54 67 GLN B C 1
ATOM 1520 O O . GLN B 1 67 ? 18.956 38.552 60.098 1.00 12.49 67 GLN B O 1
ATOM 1526 N N . LEU B 1 68 ? 21.050 38.827 59.315 1.00 11.64 68 LEU B N 1
ATOM 1527 C CA . LEU B 1 68 ? 21.535 37.510 59.722 1.00 12.38 68 LEU B CA 1
ATOM 1528 C C . LEU B 1 68 ? 22.813 37.621 60.520 1.00 13.12 68 LEU B C 1
ATOM 1529 O O . LEU B 1 68 ? 23.676 38.415 60.181 1.00 13.61 68 LEU B O 1
ATOM 1534 N N . PRO B 1 69 ? 22.954 36.801 61.568 1.00 13.31 69 PRO B N 1
ATOM 1535 C CA . PRO B 1 69 ? 24.251 36.712 62.250 1.00 13.95 69 PRO B CA 1
ATOM 1536 C C . PRO B 1 69 ? 25.347 36.310 61.255 1.00 12.56 69 PRO B C 1
ATOM 1537 O O . PRO B 1 69 ? 25.110 35.451 60.418 1.00 12.74 69 PRO B O 1
ATOM 1541 N N . LEU B 1 70 ? 26.525 36.922 61.351 1.00 13.07 70 LEU B N 1
ATOM 1542 C CA . LEU B 1 70 ? 27.644 36.535 60.498 1.00 12.42 70 LEU B CA 1
ATOM 1543 C C . LEU B 1 70 ? 27.878 35.028 60.550 1.00 13.15 70 LEU B C 1
ATOM 1544 O O . LEU B 1 70 ? 28.140 34.394 59.521 1.00 13.68 70 LEU B O 1
ATOM 1549 N N . ALA B 1 71 ? 27.771 34.448 61.746 1.00 13.08 71 ALA B N 1
ATOM 1550 C CA . ALA B 1 71 ? 28.062 33.027 61.917 1.00 13.84 71 ALA B CA 1
ATOM 1551 C C . ALA B 1 71 ? 27.072 32.101 61.208 1.00 13.54 71 ALA B C 1
ATOM 1552 O O . ALA B 1 71 ? 27.317 30.903 61.124 1.00 16.02 71 ALA B O 1
ATOM 1554 N N . SER B 1 72 ? 25.964 32.646 60.706 1.00 12.74 72 SER B N 1
ATOM 1555 C CA . SER B 1 72 ? 24.925 31.815 60.101 1.00 12.83 72 SER B CA 1
ATOM 1556 C C . SER B 1 72 ? 25.032 31.637 58.585 1.00 12.90 72 SER B C 1
ATOM 1557 O O . SER B 1 72 ? 24.385 30.754 58.021 1.00 13.02 72 SER B O 1
ATOM 1560 N N . PHE B 1 73 ? 25.821 32.475 57.926 1.00 12.07 73 PHE B N 1
ATOM 1561 C CA . PHE B 1 73 ? 25.890 32.455 56.464 1.00 11.87 73 PHE B CA 1
ATOM 1562 C C . PHE B 1 73 ? 26.361 31.134 55.861 1.00 11.83 73 PHE B C 1
ATOM 1563 O O . PHE B 1 73 ? 25.797 30.690 54.873 1.00 13.07 73 PHE B O 1
ATOM 1571 N N . ALA B 1 74 ? 27.387 30.513 56.443 1.00 12.58 74 ALA B N 1
ATOM 1572 C CA . ALA B 1 74 ? 27.913 29.273 55.870 1.00 13.20 74 ALA B CA 1
ATOM 1573 C C . ALA B 1 74 ? 26.873 28.153 55.833 1.00 12.71 74 ALA B C 1
ATOM 1574 O O . ALA B 1 74 ? 26.670 27.509 54.804 1.00 14.34 74 ALA B O 1
ATOM 1576 N N . ALA B 1 75 ? 26.196 27.923 56.951 1.00 14.85 75 ALA B N 1
ATOM 1577 C CA . ALA B 1 75 ? 25.211 26.853 57.001 1.00 13.65 75 ALA B CA 1
ATOM 1578 C C . ALA B 1 75 ? 24.017 27.167 56.103 1.00 13.68 75 ALA B C 1
ATOM 1579 O O . ALA B 1 75 ? 23.442 26.266 55.489 1.00 14.41 75 ALA B O 1
ATOM 1581 N N . LEU B 1 76 ? 23.620 28.433 56.054 1.00 13.12 76 LEU B N 1
ATOM 1582 C CA . LEU B 1 76 ? 22.476 28.802 55.235 1.00 14.14 76 LEU B CA 1
ATOM 1583 C C . LEU B 1 76 ? 22.799 28.523 53.771 1.00 14.63 76 LEU B C 1
ATOM 1584 O O . LEU B 1 76 ? 21.996 27.922 53.054 1.00 14.21 76 LEU B O 1
ATOM 1589 N N . LEU B 1 77 ? 23.990 28.924 53.334 1.00 13.41 77 LEU B N 1
ATOM 1590 C CA . LEU B 1 77 ? 24.418 28.678 51.962 1.00 14.69 77 LEU B CA 1
ATOM 1591 C C . LEU B 1 77 ? 24.490 27.184 51.662 1.00 15.62 77 LEU B C 1
ATOM 1592 O O . LEU B 1 77 ? 24.021 26.730 50.620 1.00 15.97 77 LEU B O 1
ATOM 1605 N N . SER B 1 79 ? 22.759 24.859 52.870 1.00 15.95 79 SER B N 1
ATOM 1606 C CA . SER B 1 79 ? 21.410 24.319 52.778 1.00 17.30 79 SER B CA 1
ATOM 1607 C C . SER B 1 79 ? 20.668 24.783 51.527 1.00 18.05 79 SER B C 1
ATOM 1608 O O . SER B 1 79 ? 19.573 24.299 51.237 1.00 19.52 79 SER B O 1
ATOM 1611 N N . GLU B 1 80 ? 21.254 25.725 50.789 1.00 15.96 80 GLU B N 1
ATOM 1612 C CA . GLU B 1 80 ? 20.609 26.270 49.596 1.00 16.96 80 GLU B CA 1
ATOM 1613 C C . GLU B 1 80 ? 20.588 25.276 48.434 1.00 17.71 80 GLU B C 1
ATOM 1614 O O . GLU B 1 80 ? 21.418 24.381 48.379 1.00 16.84 80 GLU B O 1
ATOM 1620 N N . PRO B 1 81 ? 19.622 25.433 47.509 1.00 15.40 81 PRO B N 1
ATOM 1621 C CA . PRO B 1 81 ? 19.570 24.648 46.266 1.00 16.61 81 PRO B CA 1
ATOM 1622 C C . PRO B 1 81 ? 20.880 24.715 45.485 1.00 16.47 81 PRO B C 1
ATOM 1623 O O . PRO B 1 81 ? 21.599 25.728 45.537 1.00 15.83 81 PRO B O 1
ATOM 1627 N N . ALA B 1 82 ? 21.182 23.641 44.761 1.00 15.93 82 ALA B N 1
ATOM 1628 C CA . ALA B 1 82 ? 22.385 23.581 43.937 1.00 15.91 82 ALA B CA 1
ATOM 1629 C C . ALA B 1 82 ? 22.458 24.753 42.964 1.00 13.96 82 ALA B C 1
ATOM 1630 O O . ALA B 1 82 ? 21.427 25.215 42.457 1.00 15.42 82 ALA B O 1
ATOM 1632 N N . GLY B 1 83 ? 23.668 25.257 42.749 1.00 14.04 83 GLY B N 1
ATOM 1633 C CA . GLY B 1 83 ? 23.893 26.309 41.767 1.00 13.37 83 GLY B CA 1
ATOM 1634 C C . GLY B 1 83 ? 23.684 27.732 42.262 1.00 11.88 83 GLY B C 1
ATOM 1635 O O . GLY B 1 83 ? 23.817 28.672 41.482 1.00 11.95 83 GLY B O 1
ATOM 1636 N N . LEU B 1 84 ? 23.359 27.896 43.541 1.00 10.76 84 LEU B N 1
ATOM 1637 C CA . LEU B 1 84 ? 23.193 29.222 44.128 1.00 10.77 84 LEU B CA 1
ATOM 1638 C C . LEU B 1 84 ? 24.427 29.610 44.940 1.00 10.87 84 LEU B C 1
ATOM 1639 O O . LEU B 1 84 ? 25.102 28.752 45.512 1.00 11.07 84 LEU B O 1
ATOM 1644 N N . ALA B 1 85 ? 24.716 30.909 44.961 1.00 10.21 85 ALA B N 1
ATOM 1645 C CA . ALA B 1 85 ? 25.911 31.441 45.610 1.00 9.42 85 ALA B CA 1
ATOM 1646 C C . ALA B 1 85 ? 25.525 32.747 46.297 1.00 10.55 85 ALA B C 1
ATOM 1647 O O . ALA B 1 85 ? 24.437 33.275 46.061 1.00 10.77 85 ALA B O 1
ATOM 1649 N N . ILE B 1 86 ? 26.400 33.275 47.144 1.00 10.14 86 ILE B N 1
ATOM 1650 C CA . ILE B 1 86 ? 26.161 34.584 47.751 1.00 9.35 86 ILE B CA 1
ATOM 1651 C C . ILE B 1 86 ? 27.282 35.527 47.341 1.00 9.93 86 ILE B C 1
ATOM 1652 O O . ILE B 1 86 ? 28.462 35.199 47.472 1.00 10.68 86 ILE B O 1
ATOM 1657 N N . GLY B 1 87 ? 26.912 36.686 46.807 1.00 9.67 87 GLY B N 1
ATOM 1658 C CA . GLY B 1 87 ? 27.876 37.722 46.467 1.00 10.33 87 GLY B CA 1
ATOM 1659 C C . GLY B 1 87 ? 27.296 39.088 46.724 1.00 10.28 87 GLY B C 1
ATOM 1660 O O . GLY B 1 87 ? 26.344 39.211 47.482 1.00 12.15 87 GLY B O 1
ATOM 1661 N N . LYS B 1 88 ? 27.856 40.117 46.103 1.00 10.50 88 LYS B N 1
ATOM 1662 C CA . LYS B 1 88 ? 27.354 41.473 46.288 1.00 10.68 88 LYS B CA 1
ATOM 1663 C C . LYS B 1 88 ? 26.402 41.857 45.166 1.00 10.03 88 LYS B C 1
ATOM 1664 O O . LYS B 1 88 ? 26.676 41.582 43.997 1.00 11.02 88 LYS B O 1
ATOM 1670 N N . ILE B 1 89 ? 25.268 42.451 45.529 1.00 9.84 89 ILE B N 1
ATOM 1671 C CA . ILE B 1 89 ? 24.320 42.947 44.538 1.00 10.45 89 ILE B CA 1
ATOM 1672 C C . ILE B 1 89 ? 24.059 44.425 44.758 1.00 11.85 89 ILE B C 1
ATOM 1673 O O . ILE B 1 89 ? 24.429 44.977 45.793 1.00 11.96 89 ILE B O 1
ATOM 1678 N N . LYS B 1 90 ? 23.440 45.067 43.778 1.00 11.53 90 LYS B N 1
ATOM 1679 C CA . LYS B 1 90 ? 23.034 46.460 43.924 1.00 12.90 90 LYS B CA 1
ATOM 1680 C C . LYS B 1 90 ? 21.516 46.536 43.985 1.00 12.20 90 LYS B C 1
ATOM 1681 O O . LYS B 1 90 ? 20.824 45.833 43.237 1.00 12.70 90 LYS B O 1
ATOM 1687 N N . LEU B 1 91 ? 20.999 47.366 44.888 1.00 12.21 91 LEU B N 1
ATOM 1688 C CA . LEU B 1 91 ? 19.565 47.597 44.997 1.00 11.80 91 LEU B CA 1
ATOM 1689 C C . LEU B 1 91 ? 19.155 48.806 44.159 1.00 11.99 91 LEU B C 1
ATOM 1690 O O . LEU B 1 91 ? 20.005 49.561 43.695 1.00 12.96 91 LEU B O 1
ATOM 1695 N N . ALA B 1 92 ? 17.849 48.984 43.971 1.00 11.41 92 ALA B N 1
ATOM 1696 C CA . ALA B 1 92 ? 17.330 50.076 43.145 1.00 11.65 92 ALA B CA 1
ATOM 1697 C C . ALA B 1 92 ? 17.789 51.443 43.647 1.00 13.12 92 ALA B C 1
ATOM 1698 O O . ALA B 1 92 ? 17.996 52.364 42.852 1.00 14.54 92 ALA B O 1
ATOM 1700 N N . ASP B 1 93 ? 17.939 51.572 44.962 1.00 12.00 93 ASP B N 1
ATOM 1701 C CA . ASP B 1 93 ? 18.347 52.846 45.547 1.00 12.70 93 ASP B CA 1
ATOM 1702 C C . ASP B 1 93 ? 19.831 53.144 45.355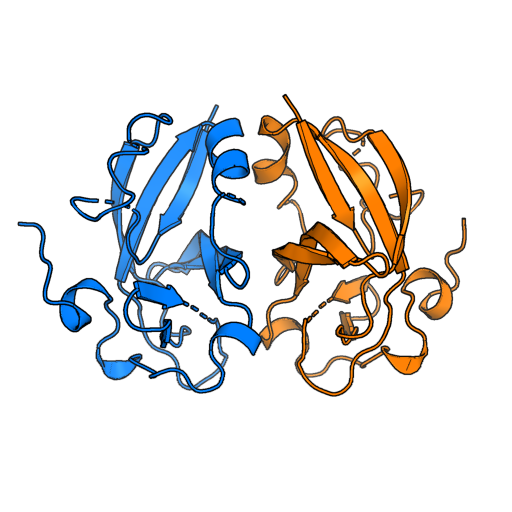 1.00 12.59 93 ASP B C 1
ATOM 1703 O O . ASP B 1 93 ? 20.282 54.244 45.659 1.00 13.28 93 ASP B O 1
ATOM 1708 N N . GLY B 1 94 ? 20.576 52.166 44.844 1.00 12.74 94 GLY B N 1
ATOM 1709 C CA . GLY B 1 94 ? 21.995 52.339 44.580 1.00 14.46 94 GLY B CA 1
ATOM 1710 C C . GLY B 1 94 ? 22.898 51.725 45.634 1.00 14.58 94 GLY B C 1
ATOM 1711 O O . GLY B 1 94 ? 24.117 51.676 45.450 1.00 16.42 94 GLY B O 1
ATOM 1712 N N . SER B 1 95 ? 22.315 51.256 46.733 1.00 12.88 95 SER B N 1
ATOM 1713 C CA . SER B 1 95 ? 23.101 50.637 47.794 1.00 13.54 95 SER B CA 1
ATOM 1714 C C . SER B 1 95 ? 23.571 49.237 47.407 1.00 13.97 95 SER B C 1
ATOM 1715 O O . SER B 1 95 ? 23.018 48.597 46.506 1.00 13.56 95 SER B O 1
ATOM 1718 N N . GLU B 1 96 ? 24.604 48.769 48.095 1.00 13.35 96 GLU B N 1
ATOM 1719 C CA . GLU B 1 96 ? 25.142 47.434 47.883 1.00 13.61 96 GLU B CA 1
ATOM 1720 C C . GLU B 1 96 ? 24.826 46.569 49.096 1.00 13.27 96 GLU B C 1
ATOM 1721 O O . GLU B 1 96 ? 24.995 47.002 50.237 1.00 15.33 96 GLU B O 1
ATOM 1727 N N . VAL B 1 97 ? 24.357 45.350 48.849 1.00 11.32 97 VAL B N 1
ATOM 1728 C CA . VAL B 1 97 ? 24.124 44.388 49.919 1.00 11.44 97 VAL B CA 1
ATOM 1729 C C . VAL B 1 97 ? 24.524 43.012 49.424 1.00 10.79 97 VAL B C 1
ATOM 1730 O O . VAL B 1 97 ? 24.604 42.785 48.221 1.00 11.46 97 VAL B O 1
ATOM 1734 N N . LEU B 1 98 ? 24.776 42.086 50.337 1.00 10.20 98 LEU B N 1
ATOM 1735 C CA . LEU B 1 98 ? 24.955 40.703 49.921 1.00 10.12 98 LEU B CA 1
ATOM 1736 C C . LEU B 1 98 ? 23.635 40.172 49.378 1.00 9.92 98 LEU B C 1
ATOM 1737 O O . LEU B 1 98 ? 22.574 40.547 49.845 1.00 10.90 98 LEU B O 1
ATOM 1742 N N . GLY B 1 99 ? 23.702 39.283 48.397 1.00 9.47 99 GLY B N 1
ATOM 1743 C CA . GLY B 1 99 ? 22.500 38.689 47.840 1.00 10.35 99 GLY B CA 1
ATOM 1744 C C . GLY B 1 99 ? 22.750 37.318 47.253 1.00 9.18 99 GLY B C 1
ATOM 1745 O O . GLY B 1 99 ? 23.883 36.970 46.902 1.00 10.77 99 GLY B O 1
ATOM 1746 N N . VAL B 1 100 ? 21.674 36.546 47.142 1.00 9.41 100 VAL B N 1
ATOM 1747 C CA . VAL B 1 100 ? 21.725 35.218 46.553 1.00 9.12 100 VAL B CA 1
ATOM 1748 C C . VAL B 1 100 ? 21.664 35.303 45.026 1.00 9.13 100 VAL B C 1
ATOM 1749 O O . VAL B 1 100 ? 20.749 35.910 44.450 1.00 10.20 100 VAL B O 1
ATOM 1753 N N . LEU B 1 101 ? 22.654 34.684 44.392 1.00 8.83 101 LEU B N 1
ATOM 1754 C CA . LEU B 1 101 ? 22.870 34.724 42.951 1.00 10.27 101 LEU B CA 1
ATOM 1755 C C . LEU B 1 101 ? 22.897 33.314 42.404 1.00 10.27 101 LEU B C 1
ATOM 1756 O O . LEU B 1 101 ? 23.197 32.368 43.136 1.00 10.77 101 LEU B O 1
ATOM 1761 N N . ALA B 1 102 ? 22.604 33.168 41.113 1.00 9.96 102 ALA B N 1
ATOM 1762 C CA . ALA B 1 102 ? 22.751 31.879 40.454 1.00 10.80 102 ALA B CA 1
ATOM 1763 C C . ALA B 1 102 ? 24.024 31.818 39.632 1.00 11.41 102 ALA B C 1
ATOM 1764 O O . ALA B 1 102 ? 24.412 32.795 38.980 1.00 12.22 102 ALA B O 1
ATOM 1766 N N . GLU B 1 103 ? 24.657 30.652 39.637 1.00 10.67 103 GLU B N 1
ATOM 1767 C CA . GLU B 1 103 ? 25.715 30.369 38.678 1.00 11.61 103 GLU B CA 1
ATOM 1768 C C . GLU B 1 103 ? 25.130 30.224 37.270 1.00 12.43 103 GLU B C 1
ATOM 1769 O O . GLU B 1 103 ? 24.020 29.702 37.097 1.00 12.06 103 GLU B O 1
ATOM 1775 N N . ASN B 1 104 ? 25.901 30.647 36.272 1.00 12.57 104 ASN B N 1
ATOM 1776 C CA . ASN B 1 104 ? 25.522 30.511 34.861 1.00 14.46 104 ASN B CA 1
ATOM 1777 C C . ASN B 1 104 ? 24.956 29.143 34.483 1.00 13.39 104 ASN B C 1
ATOM 1778 O O . ASN B 1 104 ? 23.916 29.053 33.833 1.00 13.10 104 ASN B O 1
ATOM 1783 N N . TRP B 1 105 ? 25.641 28.082 34.902 1.00 13.27 105 TRP B N 1
ATOM 1784 C CA . TRP B 1 105 ? 25.271 26.733 34.476 1.00 14.89 105 TRP B CA 1
ATOM 1785 C C . TRP B 1 105 ? 23.855 26.362 34.908 1.00 13.77 105 TRP B C 1
ATOM 1786 O O . TRP B 1 105 ? 23.171 25.603 34.226 1.00 15.35 105 TRP B O 1
ATOM 1797 N N . LEU B 1 106 ? 23.413 26.910 36.035 1.00 12.82 106 LEU B N 1
ATOM 1798 C CA . LEU B 1 106 ? 22.106 26.555 36.580 1.00 13.22 106 LEU B CA 1
ATOM 1799 C C . LEU B 1 106 ? 20.946 27.028 35.699 1.00 13.94 106 LEU B C 1
ATOM 1800 O O . LEU B 1 106 ? 19.861 26.456 35.736 1.00 13.87 106 LEU B O 1
ATOM 1805 N N . THR B 1 107 ? 21.183 28.065 34.904 1.00 14.29 107 THR B N 1
ATOM 1806 C CA . THR B 1 107 ? 20.134 28.654 34.072 1.00 15.46 107 THR B CA 1
ATOM 1807 C C . THR B 1 107 ? 19.956 27.950 32.724 1.00 16.97 107 THR B C 1
ATOM 1808 O O . THR B 1 107 ? 18.969 28.178 32.026 1.00 16.00 107 THR B O 1
ATOM 1812 N N . GLU B 1 108 ? 20.906 27.101 32.353 1.00 16.11 108 GLU B N 1
ATOM 1813 C CA . GLU B 1 108 ? 20.826 26.439 31.052 1.00 17.97 108 GLU B CA 1
ATOM 1814 C C . GLU B 1 108 ? 19.618 25.513 30.996 1.00 16.65 108 GLU B C 1
ATOM 1815 O O . GLU B 1 108 ? 19.380 24.730 31.917 1.00 17.08 108 GLU B O 1
ATOM 1821 N N . GLY B 1 109 ? 18.834 25.627 29.918 1.00 16.16 109 GLY B N 1
ATOM 1822 C CA . GLY B 1 109 ? 17.617 24.846 29.785 1.00 16.64 109 GLY B CA 1
ATOM 1823 C C . GLY B 1 109 ? 16.451 25.297 30.656 1.00 15.76 109 GLY B C 1
ATOM 1824 O O . GLY B 1 109 ? 15.450 24.584 30.785 1.00 15.60 109 GLY B O 1
ATOM 1825 N N . GLN B 1 110 ? 16.578 26.478 31.267 1.00 15.18 110 GLN B N 1
ATOM 1826 C CA . GLN B 1 110 ? 15.553 26.976 32.183 1.00 13.98 110 GLN B CA 1
ATOM 1827 C C . GLN B 1 110 ? 14.850 28.217 31.634 1.00 11.80 110 GLN B C 1
ATOM 1828 O O . GLN B 1 110 ? 15.414 28.963 30.834 1.00 13.07 110 GLN B O 1
ATOM 1834 N N . ARG B 1 111 ? 13.615 28.428 32.079 1.00 12.55 111 ARG B N 1
ATOM 1835 C CA . ARG B 1 111 ? 12.802 29.532 31.574 1.00 12.94 111 ARG B CA 1
ATOM 1836 C C . ARG B 1 111 ? 13.214 30.870 32.178 1.00 12.43 111 ARG B C 1
ATOM 1837 O O . ARG B 1 111 ? 13.241 31.021 33.406 1.00 13.36 111 ARG B O 1
ATOM 1845 N N . GLU B 1 112 ? 13.529 31.838 31.326 1.00 13.06 112 GLU B N 1
ATOM 1846 C CA . GLU B 1 112 ? 13.819 33.180 31.810 1.00 12.68 112 GLU B CA 1
ATOM 1847 C C . GLU B 1 112 ? 12.512 33.900 32.146 1.00 13.38 112 GLU B C 1
ATOM 1848 O O . GLU B 1 112 ? 11.596 33.984 31.314 1.00 14.79 112 GLU B O 1
ATOM 1854 N N . ILE B 1 113 ? 12.434 34.422 33.364 1.00 12.71 113 ILE B N 1
ATOM 1855 C CA . ILE B 1 113 ? 11.232 35.088 33.851 1.00 13.01 113 ILE B CA 1
ATOM 1856 C C . ILE B 1 113 ? 11.472 36.569 34.158 1.00 13.24 113 ILE B C 1
ATOM 1857 O O . ILE B 1 113 ? 10.677 37.206 34.852 1.00 15.31 113 ILE B O 1
ATOM 1862 N N . THR B 1 114 ? 12.568 37.104 33.626 1.00 12.62 114 THR B N 1
ATOM 1863 C CA . THR B 1 114 ? 12.920 38.522 33.750 1.00 12.97 114 THR B CA 1
ATOM 1864 C C . THR B 1 114 ? 11.741 39.464 33.490 1.00 15.64 114 THR B C 1
ATOM 1865 O O . THR B 1 114 ? 11.547 40.450 34.200 1.00 15.87 114 THR B O 1
ATOM 1869 N N . GLU B 1 115 ? 10.947 39.177 32.466 1.00 16.62 115 GLU B N 1
ATOM 1870 C CA . GLU B 1 115 ? 9.839 40.082 32.153 1.00 19.48 115 GLU B CA 1
ATOM 1871 C C . GLU B 1 115 ? 8.826 40.284 33.297 1.00 22.11 115 GLU B C 1
ATOM 1872 O O . GLU B 1 115 ? 8.181 41.328 33.382 1.00 25.52 115 GLU B O 1
ATOM 1878 N N . LEU B 1 116 ? 8.716 39.303 34.187 1.00 21.73 116 LEU B N 1
ATOM 1879 C CA . LEU B 1 116 ? 7.849 39.423 35.352 1.00 22.08 116 LEU B CA 1
ATOM 1880 C C . LEU B 1 116 ? 8.551 40.089 36.549 1.00 21.96 116 LEU B C 1
ATOM 1881 O O . LEU B 1 116 ? 7.911 40.779 37.334 1.00 25.74 116 LEU B O 1
ATOM 1886 N N . GLY B 1 117 ? 9.857 39.872 36.692 1.00 22.11 117 GLY B N 1
ATOM 1887 C CA . GLY B 1 117 ? 10.647 40.540 37.721 1.00 22.79 117 GLY B CA 1
ATOM 1888 C C . GLY B 1 117 ? 10.427 40.055 39.144 1.00 18.73 117 GLY B C 1
ATOM 1889 O O . GLY B 1 117 ? 10.986 40.607 40.103 1.00 17.93 117 GLY B O 1
ATOM 1890 N N . SER B 1 118 ? 9.608 39.028 39.312 1.00 19.00 118 SER B N 1
ATOM 1891 C CA . SER B 1 118 ? 9.316 38.589 40.659 1.00 18.18 118 SER B CA 1
ATOM 1892 C C . SER B 1 118 ? 8.958 37.120 40.711 1.00 14.80 118 SER B C 1
ATOM 1893 O O . SER B 1 118 ? 8.090 36.644 39.982 1.00 14.03 118 SER B O 1
ATOM 1896 N N . TRP B 1 119 ? 9.624 36.407 41.602 1.00 13.54 119 TRP B N 1
ATOM 1897 C CA . TRP B 1 119 ? 9.288 35.023 41.860 1.00 13.54 119 TRP B CA 1
ATOM 1898 C C . TRP B 1 119 ? 7.854 34.881 42.356 1.00 14.91 119 TRP B C 1
ATOM 1899 O O . TRP B 1 119 ? 7.148 33.965 41.937 1.00 14.49 119 TRP B O 1
ATOM 1910 N N . ARG B 1 120 ? 7.420 35.778 43.245 1.00 12.96 120 ARG B N 1
ATOM 1911 C CA . ARG B 1 120 ? 6.047 35.716 43.753 1.00 14.19 120 ARG B CA 1
ATOM 1912 C C . ARG B 1 120 ? 5.013 35.854 42.640 1.00 15.50 120 ARG B C 1
ATOM 1913 O O . ARG B 1 120 ? 4.047 35.088 42.594 1.00 16.43 120 ARG B O 1
ATOM 1921 N N . LYS B 1 121 ? 5.210 36.826 41.751 1.00 14.75 121 LYS B N 1
ATOM 1922 C CA . LYS B 1 121 ? 4.292 37.036 40.633 1.00 16.26 121 LYS B CA 1
ATOM 1923 C C . LYS B 1 121 ? 4.272 35.819 39.707 1.00 16.40 121 LYS B C 1
ATOM 1924 O O . LYS B 1 121 ? 3.216 35.379 39.250 1.00 17.33 121 LYS B O 1
ATOM 1930 N N . TYR B 1 122 ? 5.441 35.262 39.433 1.00 15.53 122 TYR B N 1
ATOM 1931 C CA . TYR B 1 122 ? 5.540 34.130 38.529 1.00 15.51 122 TYR B CA 1
ATOM 1932 C C . TYR B 1 122 ? 4.820 32.899 39.055 1.00 17.31 122 TYR B C 1
ATOM 1933 O O . TYR B 1 122 ? 4.125 32.201 38.301 1.00 17.42 122 TYR B O 1
ATOM 1942 N N . THR B 1 123 ? 4.985 32.627 40.344 1.00 16.27 123 THR B N 1
ATOM 1943 C CA . THR B 1 123 ? 4.406 31.438 40.955 1.00 18.03 123 THR B CA 1
ATOM 1944 C C . THR B 1 123 ? 2.986 31.665 41.455 1.00 19.24 123 THR B C 1
ATOM 1945 O O . THR B 1 123 ? 2.239 30.708 41.668 1.00 20.65 123 THR B O 1
ATOM 1949 N N . GLY B 1 124 ? 2.623 32.922 41.669 1.00 17.68 124 GLY B N 1
ATOM 1950 C CA . GLY B 1 124 ? 1.361 33.229 42.315 1.00 19.38 124 GLY B CA 1
ATOM 1951 C C . GLY B 1 124 ? 1.371 32.913 43.799 1.00 21.15 124 GLY B C 1
ATOM 1952 O O . GLY B 1 124 ? 0.321 32.633 44.382 1.00 22.18 124 GLY B O 1
ATOM 1953 N N . HIS B 1 125 ? 2.559 32.941 44.404 1.00 18.99 125 HIS B N 1
ATOM 1954 C CA . HIS B 1 125 ? 2.710 32.731 45.841 1.00 20.84 125 HIS B CA 1
ATOM 1955 C C . HIS B 1 125 ? 2.876 34.068 46.529 1.00 21.50 125 HIS B C 1
ATOM 1956 O O . HIS B 1 125 ? 3.996 34.495 46.825 1.00 21.13 125 HIS B O 1
ATOM 1963 N N . PHE B 1 126 ? 1.763 34.732 46.802 1.00 22.76 126 PHE B N 1
ATOM 1964 C CA . PHE B 1 126 ? 1.823 36.070 47.366 1.00 23.62 126 PHE B CA 1
ATOM 1965 C C . PHE B 1 126 ? 1.831 36.032 48.885 1.00 24.22 126 PHE B C 1
AT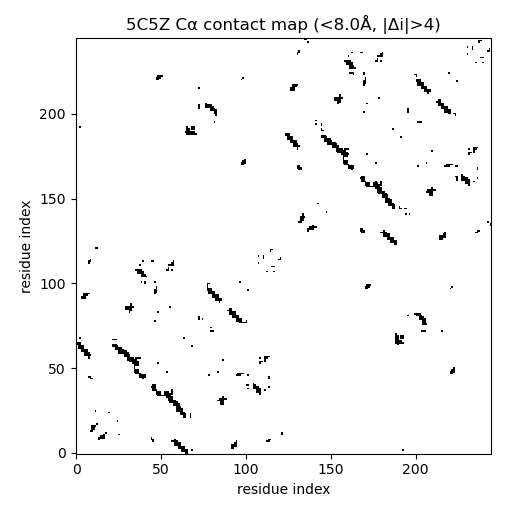OM 1966 O O . PHE B 1 126 ? 1.544 34.999 49.496 1.00 26.24 126 PHE B O 1
ATOM 1974 N N . HIS B 1 127 ? 2.190 37.158 49.487 1.00 27.14 127 HIS B N 1
ATOM 1975 C CA . HIS B 1 127 ? 2.288 37.248 50.936 1.00 28.87 127 HIS B CA 1
ATOM 1976 C C . HIS B 1 127 ? 1.116 38.030 51.518 1.00 31.73 127 HIS B C 1
ATOM 1977 O O . HIS B 1 127 ? 0.801 39.125 51.049 1.00 34.52 127 HIS B O 1
#

Radius of gyration: 17.66 Å; Cα contacts (8 Å, |Δi|>4): 598; chains: 2; bounding box: 56×39×37 Å

B-factor: mean 16.42, std 5.88, range [6.97, 66.44]